Protein 2ZDI (pdb70)

Foldseek 3Di:
DLVVVLVVLVVQLVVLVVVLVVLVVVQVVLVVVLVVLVPDDFQDWAWDDDPPDTHTDTSVVSNVVSVVCNVVSVVVNVVSVVVNVVSVVVNVVSCCVVVVD/DVVLVVLVVVLVVLVVQLVVLVVVLVVLVVVLVVLVVVLVVLVPDDQPDWDWDADPPDIDTDTSVVSNVVSVVSNVVSVVVNVVSVVVNVVSVVVNVVSVVVSVVD/DVVLVVVLVVLVVVLCVLVVVLVVLVVVLVVLVVVLVVLVVVLVVLVVLVVPPDQWAWDWDDDDDPDTDTDTHHCSQWDWAAPDDPDTDIDGSVVRSVVSVVVSVVSVVVSVVSVVSSVVSVVSNVVSCVVSVVSVVVVVVVVDDDDD

Organism: Pyrococcus horikoshii (strain ATCC 700860 / DSM 12428 / JCM 9974 / NBRC 100139 / OT-3) (NCBI:txid70601)

Structure (mmCIF, N/CA/C/O backbone):
data_2ZDI
#
_entry.id   2ZDI
#
_cell.length_a   65.173
_cell.length_b   98.750
_cell.length_c   78.615
_cell.angle_alpha   90.00
_cell.angle_beta   90.00
_cell.angle_gamma   90.00
#
_symmetry.space_group_name_H-M   'P 21 21 2'
#
loop_
_entity.id
_entity.type
_entity.pdbx_description
1 polymer 'Prefoldin subunit beta'
2 polymer 'Prefoldin subunit alpha'
3 non-polymer 'SULFATE ION'
#
loop_
_atom_site.group_PDB
_atom_site.id
_atom_site.type_symbol
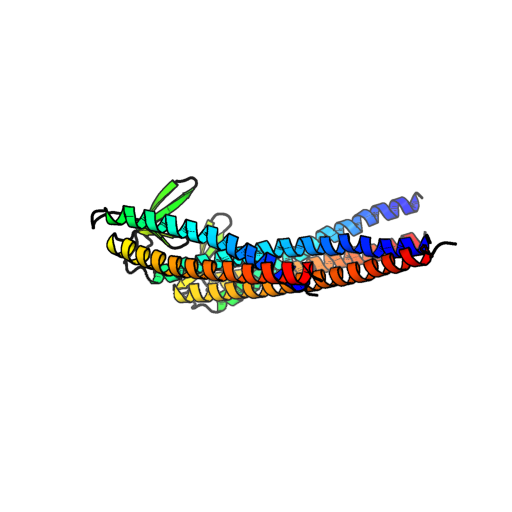_atom_site.label_atom_id
_atom_site.label_alt_id
_atom_site.label_comp_id
_atom_site.label_asym_id
_atom_site.label_entity_id
_atom_site.label_seq_id
_atom_site.pdbx_PDB_ins_code
_atom_site.Cartn_x
_atom_site.Cartn_y
_atom_site.Cartn_z
_atom_site.occupancy
_atom_site.B_iso_or_equiv
_atom_site.auth_seq_id
_atom_site.auth_comp_id
_atom_site.auth_asym_id
_atom_site.auth_atom_id
_atom_site.pdbx_PDB_model_num
ATOM 1 N N . ALA A 1 10 ? -20.962 -32.204 -5.205 1.00 86.50 10 ALA A N 1
ATOM 2 C CA . ALA A 1 10 ? -21.737 -31.173 -5.875 1.00 81.10 10 ALA A CA 1
ATOM 3 C C . ALA A 1 10 ? -22.707 -31.808 -6.881 1.00 91.91 10 ALA A C 1
ATOM 4 O O . ALA A 1 10 ? -22.522 -31.699 -8.087 1.00 87.70 10 ALA A O 1
ATOM 6 N N . MET A 1 11 ? -23.720 -32.474 -6.369 1.00 94.68 11 MET A N 1
ATOM 7 C CA . MET A 1 11 ? -24.790 -32.995 -7.213 1.00 97.52 11 MET A CA 1
ATOM 8 C C . MET A 1 11 ? -25.820 -31.903 -7.480 1.00 107.39 11 MET A C 1
ATOM 9 O O . MET A 1 11 ? -26.728 -32.085 -8.275 1.00 103.76 11 MET A O 1
ATOM 14 N N . LEU A 1 12 ? -25.670 -30.747 -6.830 1.00 96.36 12 LEU A N 1
ATOM 15 C CA . LEU A 1 12 ? -26.531 -29.599 -7.074 1.00 98.25 12 LEU A CA 1
ATOM 16 C C . LEU A 1 12 ? -25.889 -28.654 -8.082 1.00 104.05 12 LEU A C 1
ATOM 17 O O . LEU A 1 12 ? -26.562 -27.819 -8.687 1.00 111.64 12 LEU A O 1
ATOM 19 N N . GLY A 1 13 ? -24.581 -28.796 -8.262 1.00 102.03 13 GLY A N 1
ATOM 20 C CA . GLY A 1 13 ? -23.867 -28.071 -9.290 1.00 109.97 13 GLY A CA 1
ATOM 21 C C . GLY A 1 13 ? -24.121 -28.717 -10.638 1.00 106.34 13 GLY A C 1
ATOM 22 O O . GLY A 1 13 ? -23.681 -28.219 -11.664 1.00 93.73 13 GLY A O 1
ATOM 23 N N . GLN A 1 14 ? -24.834 -29.842 -10.606 1.00 100.54 14 GLN A N 1
ATOM 24 C CA . GLN A 1 14 ? -25.223 -30.543 -11.819 1.00 95.53 14 GLN A CA 1
ATOM 25 C C . GLN A 1 14 ? -26.710 -30.355 -12.089 1.00 106.46 14 GLN A C 1
ATOM 26 O O . GLN A 1 14 ? -27.155 -30.491 -13.226 1.00 112.12 14 GLN A O 1
ATOM 28 N N . LEU A 1 15 ? -27.477 -30.034 -11.049 1.00 110.45 15 LEU A N 1
ATOM 29 C CA . LEU A 1 15 ? -28.907 -29.783 -11.198 1.00 102.37 15 LEU A CA 1
ATOM 30 C C . LEU A 1 15 ? -29.177 -28.336 -11.599 1.00 94.60 15 LEU A C 1
ATOM 31 O O . LEU A 1 15 ? -30.108 -28.060 -12.351 1.00 93.72 15 LEU A O 1
ATOM 36 N N . ASP A 1 16 ? -28.366 -27.415 -11.086 1.00 96.25 16 ASP A N 1
ATOM 37 C CA . ASP A 1 16 ? -28.424 -26.025 -11.522 1.00 102.75 16 ASP A CA 1
ATOM 38 C C . ASP A 1 16 ? -28.028 -25.959 -12.991 1.00 110.12 16 ASP A C 1
ATOM 39 O O . ASP A 1 16 ? -28.565 -25.159 -13.758 1.00 109.05 16 ASP A O 1
ATOM 44 N N . THR A 1 17 ? -27.086 -26.816 -13.373 1.00 108.77 17 THR A N 1
ATOM 45 C CA . THR A 1 17 ? -26.641 -26.907 -14.757 1.00 97.73 17 THR A CA 1
ATOM 46 C C . THR A 1 17 ? -27.758 -27.436 -15.652 1.00 103.37 17 THR A C 1
ATOM 47 O O . THR A 1 17 ? -28.178 -26.761 -16.591 1.00 109.80 17 THR A O 1
ATOM 49 N N . TYR A 1 18 ? -28.243 -28.639 -15.348 1.00 100.52 18 TYR A N 1
ATOM 50 C CA . TYR A 1 18 ? -29.303 -29.269 -16.136 1.00 98.39 18 TYR A CA 1
ATOM 51 C C . TYR A 1 18 ? -30.598 -28.462 -16.147 1.00 99.21 18 TYR A C 1
ATOM 52 O O . TYR A 1 18 ? -31.509 -28.759 -16.919 1.00 103.35 18 TYR A O 1
ATOM 61 N N . GLN A 1 19 ? -30.687 -27.451 -15.291 1.00 99.24 19 GLN A N 1
ATOM 62 C CA . GLN A 1 19 ? -31.890 -26.632 -15.239 1.00 92.54 19 GLN A CA 1
ATOM 63 C C . GLN A 1 19 ? -31.806 -25.466 -16.220 1.00 88.25 19 GLN A C 1
ATOM 64 O O . GLN A 1 19 ? -32.806 -25.085 -16.828 1.00 88.84 19 GLN A O 1
ATOM 70 N N . GLN A 1 20 ? -30.610 -24.908 -16.376 1.00 87.92 20 GLN A N 1
ATOM 71 C CA . GLN A 1 20 ? -30.391 -23.864 -17.368 1.00 90.37 20 GLN A CA 1
ATOM 72 C C . GLN A 1 20 ? -30.430 -24.458 -18.771 1.00 92.28 20 GLN A C 1
ATOM 73 O O . GLN A 1 20 ? -30.872 -23.808 -19.718 1.00 96.95 20 GLN A O 1
ATOM 79 N N . GLN A 1 21 ? -29.962 -25.697 -18.896 1.00 95.68 21 GLN A N 1
ATOM 80 C CA . GLN A 1 21 ? -30.029 -26.422 -20.159 1.00 95.20 21 GLN A CA 1
ATOM 81 C C . GLN A 1 21 ? -31.481 -26.548 -20.591 1.00 87.16 21 GLN A C 1
ATOM 82 O O . GLN A 1 21 ? -31.855 -26.130 -21.686 1.00 86.83 21 GLN A O 1
ATOM 88 N N . LEU A 1 22 ? -32.292 -27.130 -19.712 1.00 85.80 22 LEU A N 1
ATOM 89 C CA . LEU A 1 22 ? -33.712 -27.341 -19.967 1.00 83.10 22 LEU A CA 1
ATOM 90 C C . LEU A 1 22 ? -34.407 -26.042 -20.363 1.00 85.31 22 LEU A C 1
ATOM 91 O O . LEU A 1 22 ? -35.435 -26.059 -21.038 1.00 74.76 22 LEU A O 1
ATOM 96 N N . GLN A 1 23 ? -33.831 -24.917 -19.952 1.00 90.93 23 GLN A N 1
ATOM 97 C CA . GLN A 1 23 ? -34.440 -23.617 -20.200 1.00 90.80 23 GLN A CA 1
ATOM 98 C C . GLN A 1 23 ? -34.218 -23.121 -21.627 1.00 83.06 23 GLN A C 1
ATOM 99 O O . GLN A 1 23 ? -35.174 -22.786 -22.325 1.00 87.35 23 GLN A O 1
ATOM 105 N N . LEU A 1 24 ? -32.961 -23.076 -22.059 1.00 80.24 24 LEU A N 1
ATOM 106 C CA . LEU A 1 24 ? -32.633 -22.579 -23.393 1.00 77.97 24 LEU A CA 1
ATOM 107 C C . LEU A 1 24 ? -33.209 -23.476 -24.484 1.00 74.02 24 LEU A C 1
ATOM 108 O O . LEU A 1 24 ? -33.392 -23.047 -25.624 1.00 73.38 24 LEU A O 1
ATOM 113 N N . VAL A 1 25 ? -33.488 -24.725 -24.126 1.00 76.22 25 VAL A N 1
ATOM 114 C CA . VAL A 1 25 ? -34.128 -25.658 -25.042 1.00 73.94 25 VAL A CA 1
ATOM 115 C C . VAL A 1 25 ? -35.603 -25.311 -25.181 1.00 69.69 25 VAL A C 1
ATOM 116 O O . VAL A 1 25 ? -36.137 -25.279 -26.288 1.00 73.61 25 VAL A O 1
ATOM 120 N N . ILE A 1 26 ? -36.256 -25.052 -24.052 1.00 75.20 26 ILE A N 1
ATOM 121 C CA . ILE A 1 26 ? -37.643 -24.599 -24.056 1.00 74.89 26 ILE A CA 1
ATOM 122 C C . ILE A 1 26 ? -37.755 -23.299 -24.842 1.00 71.32 26 ILE A C 1
ATOM 123 O O . ILE A 1 26 ? -38.714 -23.088 -25.586 1.00 60.49 26 ILE A O 1
ATOM 128 N N . GLN A 1 27 ? -36.755 -22.438 -24.674 1.00 79.11 27 GLN A N 1
ATOM 129 C CA . GLN A 1 27 ? -36.700 -21.152 -25.359 1.00 75.83 27 GLN A CA 1
ATOM 130 C C . GLN A 1 27 ? -36.570 -21.327 -26.870 1.00 76.95 27 GLN A C 1
ATOM 131 O O . GLN A 1 27 ? -37.265 -20.665 -27.643 1.00 78.53 27 GLN A O 1
ATOM 137 N N . GLN A 1 28 ? -35.679 -22.221 -27.286 1.00 73.07 28 GLN A N 1
ATOM 138 C CA . GLN A 1 28 ? -35.468 -22.470 -28.707 1.00 69.78 28 GLN A CA 1
ATOM 139 C C . GLN A 1 28 ? -36.629 -23.257 -29.319 1.00 67.11 28 GLN A C 1
ATOM 140 O O . GLN A 1 28 ? -36.964 -23.069 -30.487 1.00 66.74 28 GLN A O 1
ATOM 146 N N . LYS A 1 29 ? -37.245 -24.127 -28.524 1.00 62.53 29 LYS A N 1
ATOM 147 C CA . LYS A 1 29 ? -38.383 -24.918 -28.985 1.00 51.55 29 LYS A CA 1
ATOM 148 C C . LYS A 1 29 ? -39.571 -24.026 -29.327 1.00 56.24 29 LYS A C 1
ATOM 149 O O . LYS A 1 29 ? -40.343 -24.323 -30.238 1.00 48.58 29 LYS A O 1
ATOM 155 N N . GLN A 1 30 ? -39.713 -22.932 -28.585 1.00 65.55 30 GLN A N 1
ATOM 156 C CA . GLN A 1 30 ? -40.771 -21.964 -28.839 1.00 52.26 30 GLN A CA 1
ATOM 157 C C . GLN A 1 30 ? -40.504 -21.206 -30.135 1.00 50.19 30 GLN A C 1
ATOM 158 O O . GLN A 1 30 ? -41.373 -21.124 -31.001 1.00 49.88 30 GLN A O 1
ATOM 160 N N . LYS A 1 31 ? -39.298 -20.659 -30.264 1.00 55.83 31 LYS A N 1
ATOM 161 C CA . LYS A 1 31 ? -38.910 -19.923 -31.467 1.00 60.71 31 LYS A CA 1
ATOM 162 C C . LYS A 1 31 ? -38.931 -20.824 -32.695 1.00 54.14 31 LYS A C 1
ATOM 163 O O . LYS A 1 31 ? -39.123 -20.356 -33.817 1.00 46.13 31 LYS A O 1
ATOM 169 N N . VAL A 1 32 ? -38.730 -22.118 -32.468 1.00 59.13 32 VAL A N 1
ATOM 170 C CA . VAL A 1 32 ? -38.715 -23.102 -33.544 1.00 62.04 32 VAL A CA 1
ATOM 171 C C . VAL A 1 32 ? -40.123 -23.542 -33.926 1.00 53.23 32 VAL A C 1
ATOM 172 O O . VAL A 1 32 ? -40.473 -23.558 -35.105 1.00 48.55 32 VAL A O 1
ATOM 176 N N . GLN A 1 33 ? -40.929 -23.890 -32.929 1.00 50.08 33 GLN A N 1
ATOM 177 C CA . GLN A 1 33 ? -42.280 -24.372 -33.186 1.00 49.13 33 GLN A CA 1
ATOM 178 C C . GLN A 1 33 ? -43.154 -23.267 -33.772 1.00 54.82 33 GLN A C 1
ATOM 179 O O . GLN A 1 33 ? -44.162 -23.538 -34.425 1.00 57.46 33 GLN A O 1
ATOM 185 N N . ALA A 1 34 ? -42.749 -22.023 -33.538 1.00 60.37 34 ALA A N 1
ATOM 186 C CA . ALA A 1 34 ? -43.448 -20.866 -34.083 1.00 53.70 34 ALA A CA 1
ATOM 187 C C . ALA A 1 34 ? -42.907 -20.510 -35.462 1.00 45.69 34 ALA A C 1
ATOM 188 O O . ALA A 1 34 ? -43.671 -20.240 -36.385 1.00 54.54 34 ALA A O 1
ATOM 190 N N . ASP A 1 35 ? -41.585 -20.509 -35.593 1.00 45.75 35 ASP A N 1
ATOM 191 C CA . ASP A 1 35 ? -40.943 -20.226 -36.869 1.00 47.10 35 ASP A CA 1
ATOM 192 C C . ASP A 1 35 ? -41.333 -21.299 -37.881 1.00 45.91 35 ASP A C 1
ATOM 193 O O . ASP A 1 35 ? -41.340 -21.058 -39.089 1.00 42.89 35 ASP A O 1
ATOM 198 N N . LEU A 1 36 ? -41.668 -22.484 -37.378 1.00 47.63 36 LEU A N 1
ATOM 199 C CA . LEU A 1 36 ? -42.074 -23.599 -38.229 1.00 54.71 36 LEU A CA 1
ATOM 200 C C . LEU A 1 36 ? -43.543 -23.499 -38.609 1.00 49.52 36 LEU A C 1
ATOM 201 O O . LEU A 1 36 ? -43.891 -23.561 -39.788 1.00 51.19 36 LEU A O 1
ATOM 206 N N . ASN A 1 37 ? -44.405 -23.354 -37.609 1.00 42.99 37 ASN A N 1
ATOM 207 C CA . ASN A 1 37 ? -45.831 -23.219 -37.862 1.00 48.55 37 ASN A CA 1
ATOM 208 C C . ASN A 1 37 ? -46.108 -22.044 -38.799 1.00 47.83 37 ASN A C 1
ATOM 209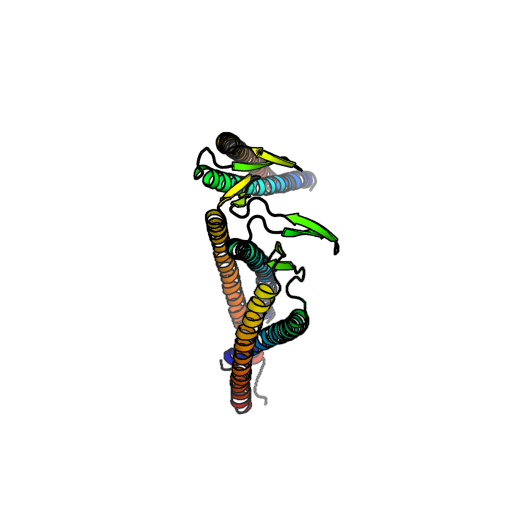 O O . ASN A 1 37 ? -47.060 -22.066 -39.581 1.00 42.78 37 ASN A O 1
ATOM 214 N N . GLU A 1 38 ? -45.257 -21.028 -38.715 1.00 48.76 38 GLU A N 1
ATOM 215 C CA . GLU A 1 38 ? -45.339 -19.862 -39.586 1.00 50.24 38 GLU A CA 1
ATOM 216 C C . GLU A 1 38 ? -44.956 -20.217 -41.019 1.00 47.27 38 GLU A C 1
ATOM 217 O O . GLU A 1 38 ? -45.635 -19.832 -41.971 1.00 43.89 38 GLU A O 1
ATOM 223 N N . ALA A 1 39 ? -43.854 -20.944 -41.165 1.00 56.66 39 ALA A N 1
ATOM 224 C CA . ALA A 1 39 ? -43.392 -21.371 -42.479 1.00 50.80 39 ALA A CA 1
ATOM 225 C C . ALA A 1 39 ? -44.425 -22.288 -43.120 1.00 43.85 39 ALA A C 1
ATOM 226 O O . ALA A 1 39 ? -44.667 -22.221 -44.326 1.00 34.58 39 ALA A O 1
ATOM 228 N N . LYS A 1 40 ? -45.034 -23.140 -42.300 1.00 44.79 40 LYS A N 1
ATOM 229 C CA . LYS A 1 40 ? -46.063 -24.056 -42.772 1.00 48.71 40 LYS A CA 1
ATOM 230 C C . LYS A 1 40 ? -47.224 -23.284 -43.391 1.00 53.00 40 LYS A C 1
ATOM 231 O O . LYS A 1 40 ? -47.657 -23.583 -44.505 1.00 52.73 40 LYS A O 1
ATOM 237 N N . LYS A 1 41 ? -47.716 -22.284 -42.668 1.00 50.47 41 LYS A N 1
ATOM 238 C CA . LYS A 1 41 ? -48.793 -21.444 -43.173 1.00 43.85 41 LYS A CA 1
ATOM 239 C C . LYS A 1 41 ? -48.374 -20.737 -44.458 1.00 34.80 41 LYS A C 1
ATOM 240 O O . LYS A 1 41 ? -49.146 -20.660 -45.412 1.00 43.01 41 LYS A O 1
ATOM 246 N N . ALA A 1 42 ? -47.144 -20.231 -44.479 1.00 35.12 42 ALA A N 1
ATOM 247 C CA . ALA A 1 42 ? -46.631 -19.498 -45.631 1.00 27.13 42 ALA A CA 1
ATOM 248 C C . ALA A 1 42 ? -46.623 -20.353 -46.891 1.00 28.19 42 ALA A C 1
ATOM 249 O O . ALA A 1 42 ? -47.065 -19.911 -47.948 1.00 25.03 42 ALA A O 1
ATOM 251 N N . LEU A 1 43 ? -46.115 -21.576 -46.774 1.00 32.11 43 LEU A N 1
ATOM 252 C CA . LEU A 1 43 ? -46.067 -22.494 -47.905 1.00 29.70 43 LEU A CA 1
ATOM 253 C C . LEU A 1 43 ? -47.481 -22.866 -48.320 1.00 33.28 43 LEU A C 1
ATOM 254 O O . LEU A 1 43 ? -47.796 -22.960 -49.508 1.00 31.45 43 LEU A O 1
ATOM 259 N N . GLU A 1 44 ? -48.327 -23.070 -47.317 1.00 37.10 44 GLU A N 1
ATOM 260 C CA . GLU A 1 44 ? -49.720 -23.432 -47.525 1.00 44.80 44 GLU A CA 1
ATOM 261 C C . GLU A 1 44 ? -50.378 -22.404 -48.439 1.00 38.80 44 GLU A C 1
ATOM 262 O O . GLU A 1 44 ? -51.033 -22.751 -49.425 1.00 30.71 44 GLU A O 1
ATOM 268 N N . GLU A 1 45 ? -50.167 -21.133 -48.112 1.00 35.83 45 GLU A N 1
ATOM 269 C CA . GLU A 1 45 ? -50.760 -20.026 -48.849 1.00 29.21 45 GLU A CA 1
ATOM 270 C C . GLU A 1 45 ? -50.126 -19.793 -50.219 1.00 31.76 45 GLU A C 1
ATOM 271 O O . GLU A 1 45 ? -50.823 -19.530 -51.196 1.00 29.61 45 GLU A O 1
ATOM 277 N N . ILE A 1 46 ? -48.804 -19.878 -50.289 1.00 40.89 46 ILE A N 1
ATOM 278 C CA . ILE A 1 46 ? -48.100 -19.574 -51.530 1.00 40.78 46 ILE A CA 1
ATOM 279 C C . ILE A 1 46 ? -48.345 -20.629 -52.609 1.00 37.54 46 ILE A C 1
ATOM 280 O O . ILE A 1 46 ? -48.328 -20.325 -53.802 1.00 33.14 46 ILE A O 1
ATOM 285 N N . GLU A 1 47 ? -48.580 -21.866 -52.190 1.00 36.91 47 GLU A N 1
ATOM 286 C CA . GLU A 1 47 ? -48.831 -22.936 -53.143 1.00 38.29 47 GLU A CA 1
ATOM 287 C C . GLU A 1 47 ? -50.115 -22.681 -53.929 1.00 39.76 47 GLU A C 1
ATOM 288 O O . GLU A 1 47 ? -50.255 -23.124 -55.067 1.00 40.74 47 GLU A O 1
ATOM 294 N N . THR A 1 48 ? -51.037 -21.942 -53.322 1.00 41.23 48 THR A N 1
ATOM 295 C CA . THR A 1 48 ? -52.323 -21.637 -53.942 1.00 35.23 48 THR A CA 1
ATOM 296 C C . THR A 1 48 ? -52.229 -20.497 -54.957 1.00 35.45 48 THR A C 1
ATOM 297 O O . THR A 1 48 ? -53.247 -19.972 -55.411 1.00 35.98 48 THR A O 1
ATOM 301 N N . LEU A 1 49 ? -51.006 -20.125 -55.315 1.00 37.47 49 LEU A N 1
ATOM 302 C CA . LEU A 1 49 ? -50.776 -18.974 -56.185 1.00 37.86 49 LEU A CA 1
ATOM 303 C C . LEU A 1 49 ? -50.547 -19.361 -57.644 1.00 39.91 49 LEU A C 1
ATOM 304 O O . LEU A 1 49 ? -50.144 -20.480 -57.945 1.00 38.88 49 LEU A O 1
ATOM 309 N N . PRO A 1 50 ? -50.821 -18.407 -58.563 1.00 42.85 50 PRO A N 1
ATOM 310 C CA . PRO A 1 50 ? -50.445 -18.613 -59.970 1.00 41.42 50 PRO A CA 1
ATOM 311 C C . PRO A 1 50 ? -48.935 -18.658 -60.061 1.00 38.56 50 PRO A C 1
ATOM 312 O O . PRO A 1 50 ? -48.258 -18.215 -59.137 1.00 43.40 50 PRO A O 1
ATOM 316 N N . ASP A 1 51 ? -48.404 -19.183 -61.156 1.00 47.14 51 ASP A N 1
ATOM 317 C CA . ASP A 1 51 ? -46.959 -19.308 -61.284 1.00 55.12 51 ASP A CA 1
ATOM 318 C C . ASP A 1 51 ? -46.294 -17.962 -61.561 1.00 54.16 51 ASP A C 1
ATOM 319 O O . ASP A 1 51 ? -45.128 -17.758 -61.223 1.00 69.91 51 ASP A O 1
ATOM 324 N N . ASP A 1 52 ? -47.047 -17.044 -62.159 1.00 48.18 52 ASP A N 1
ATOM 325 C CA . ASP A 1 52 ? -46.529 -15.719 -62.489 1.00 47.67 52 ASP A CA 1
ATOM 326 C C . ASP A 1 52 ? -46.743 -14.705 -61.360 1.00 50.90 52 ASP A C 1
ATOM 327 O O . ASP A 1 52 ? -46.732 -13.495 -61.595 1.00 44.96 52 ASP A O 1
ATOM 332 N N . ALA A 1 53 ? -46.934 -15.204 -60.141 1.00 48.46 53 ALA A N 1
ATOM 333 C CA . ALA A 1 53 ? -47.177 -14.347 -58.983 1.00 38.99 53 ALA A CA 1
ATOM 334 C C . ALA A 1 53 ? -45.956 -13.499 -58.637 1.00 45.30 53 ALA A C 1
ATOM 335 O O . ALA A 1 53 ? -44.828 -13.998 -58.612 1.00 59.01 53 ALA A O 1
ATOM 337 N N . GLN A 1 54 ? -46.181 -12.215 -58.378 1.00 36.37 54 GLN A N 1
ATOM 338 C CA . GLN A 1 54 ? -45.098 -11.329 -57.968 1.00 38.26 54 GLN A CA 1
ATOM 339 C C . GLN A 1 54 ? -44.836 -11.467 -56.470 1.00 35.36 54 GLN A C 1
ATOM 340 O O . GLN A 1 54 ? -45.620 -11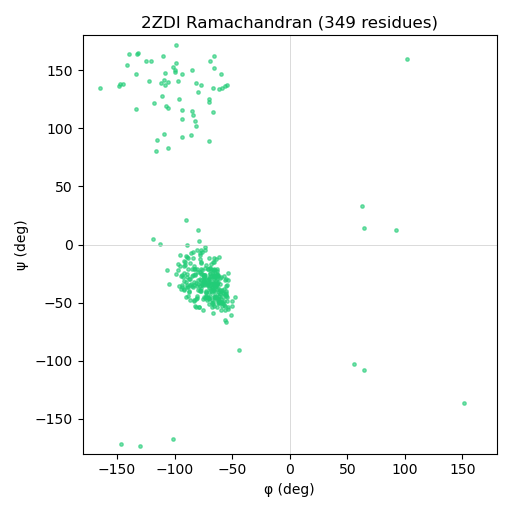.003 -55.642 1.00 29.62 54 GLN A O 1
ATOM 346 N N . ILE A 1 55 ? -43.727 -12.117 -56.129 1.00 34.13 55 ILE A N 1
ATOM 347 C CA . ILE A 1 55 ? -43.374 -12.348 -54.735 1.00 25.89 55 ILE A CA 1
ATOM 348 C C . ILE A 1 55 ? -42.010 -11.755 -54.420 1.00 22.53 55 ILE A C 1
ATOM 349 O O . ILE A 1 55 ? -41.092 -11.833 -55.232 1.00 22.49 55 ILE A O 1
ATOM 354 N N . TYR A 1 56 ? -41.880 -11.159 -53.240 1.00 23.53 56 TYR A N 1
ATOM 355 C CA . TYR A 1 56 ? -40.579 -10.713 -52.759 1.00 18.80 56 TYR A CA 1
ATOM 356 C C . TYR A 1 56 ? -40.145 -11.563 -51.577 1.00 18.40 56 TYR A C 1
ATOM 357 O O . TYR A 1 56 ? -40.889 -11.745 -50.616 1.00 15.73 56 TYR A O 1
ATOM 366 N N . LYS A 1 57 ? -38.933 -12.092 -51.678 1.00 30.40 57 LYS A N 1
ATOM 367 C CA . LYS A 1 57 ? -38.322 -12.906 -50.638 1.00 31.19 57 LYS A CA 1
ATOM 368 C C . LYS A 1 57 ? -37.408 -12.035 -49.783 1.00 27.90 57 LYS A C 1
ATOM 369 O O . LYS A 1 57 ? -36.726 -11.149 -50.299 1.00 21.15 57 LYS A O 1
ATOM 375 N N . THR A 1 58 ? -37.407 -12.271 -48.474 1.00 31.03 58 THR A N 1
ATOM 376 C CA . THR A 1 58 ? -36.546 -11.497 -47.583 1.00 41.40 58 THR A CA 1
ATOM 377 C C . THR A 1 58 ? -35.200 -12.176 -47.330 1.00 41.90 58 THR A C 1
ATOM 378 O O . THR A 1 58 ? -35.053 -13.004 -46.427 1.00 32.05 58 THR A O 1
ATOM 382 N N . VAL A 1 59 ? -34.220 -11.816 -48.150 1.00 42.12 59 VAL A N 1
ATOM 383 C CA . VAL A 1 59 ? -32.857 -12.292 -47.984 1.00 43.03 59 VAL A CA 1
ATOM 384 C C . VAL A 1 59 ? -32.101 -11.405 -47.001 1.00 36.92 59 VAL A C 1
ATOM 385 O O . VAL A 1 59 ? -31.546 -10.374 -47.381 1.00 30.80 59 VAL A O 1
ATOM 389 N N . GLY A 1 60 ? -32.090 -11.812 -45.737 1.00 30.77 60 GLY A N 1
ATOM 390 C CA . GLY A 1 60 ? -31.411 -11.063 -44.698 1.00 30.42 60 GLY A CA 1
ATOM 391 C C . GLY A 1 60 ? -31.884 -9.628 -44.599 1.00 35.90 60 GLY A C 1
ATOM 392 O O . GLY A 1 60 ? -32.957 -9.350 -44.058 1.00 43.67 60 GLY A O 1
ATOM 393 N N . THR A 1 61 ? -31.079 -8.715 -45.131 1.00 33.85 61 THR A N 1
ATOM 394 C CA . THR A 1 61 ? -31.377 -7.290 -45.068 1.00 31.75 61 THR A CA 1
ATOM 395 C C . THR A 1 61 ? -32.041 -6.819 -46.355 1.00 29.18 61 THR A C 1
ATOM 396 O O . THR A 1 61 ? -32.648 -5.748 -46.401 1.00 36.83 61 THR A O 1
ATOM 400 N N . LEU A 1 62 ? -31.924 -7.628 -47.401 1.00 28.52 62 LEU A N 1
ATOM 401 C CA . LEU A 1 62 ? -32.526 -7.303 -48.685 1.00 28.08 62 LEU A CA 1
ATOM 402 C C . LEU A 1 62 ? -33.907 -7.914 -48.833 1.00 21.99 62 LEU A C 1
ATOM 403 O O . LEU A 1 62 ? -34.177 -8.991 -48.307 1.00 18.13 62 LEU A O 1
ATOM 408 N N . ILE A 1 63 ? -34.780 -7.204 -49.541 1.00 26.28 63 ILE A N 1
ATOM 409 C CA . ILE A 1 63 ? -36.082 -7.733 -49.926 1.00 23.88 63 ILE A CA 1
ATOM 410 C C . ILE A 1 63 ? -36.108 -7.839 -51.441 1.00 20.75 63 ILE A C 1
ATOM 411 O O . ILE A 1 63 ? -36.481 -6.895 -52.136 1.00 15.51 63 ILE A O 1
ATOM 416 N N . VAL A 1 64 ? -35.690 -8.993 -51.944 1.00 24.57 64 VAL A N 1
ATOM 417 C CA . VAL A 1 64 ? -35.530 -9.193 -53.377 1.00 30.91 64 VAL A CA 1
ATOM 418 C C . VAL A 1 64 ? -36.724 -9.933 -53.963 1.00 24.06 64 VAL A C 1
ATOM 419 O O . VAL A 1 64 ? -37.360 -10.732 -53.281 1.00 22.96 64 VAL A O 1
ATOM 423 N N . LYS A 1 65 ? -37.033 -9.666 -55.226 1.00 17.97 65 LYS A N 1
ATOM 424 C CA . LYS A 1 65 ? -38.118 -10.382 -55.877 1.00 23.17 65 LYS A CA 1
ATOM 425 C C . LYS A 1 65 ? -37.677 -11.784 -56.282 1.00 26.44 65 LYS A C 1
ATOM 426 O O . LYS A 1 65 ? -36.567 -11.986 -56.777 1.00 31.01 65 LYS A O 1
ATOM 432 N N . THR A 1 66 ? -38.557 -12.751 -56.049 1.00 27.03 66 THR A N 1
ATOM 433 C CA . THR A 1 66 ? -38.288 -14.144 -56.372 1.00 32.35 66 THR A CA 1
ATOM 434 C C . THR A 1 66 ? -39.468 -14.718 -57.158 1.00 28.68 66 THR A C 1
ATOM 435 O O . THR A 1 66 ? -40.388 -13.986 -57.528 1.00 29.18 66 THR A O 1
ATOM 439 N N . THR A 1 67 ? -39.439 -16.022 -57.417 1.00 29.67 67 THR A N 1
ATOM 440 C CA . THR A 1 67 ? -40.489 -16.669 -58.201 1.00 35.09 67 THR A CA 1
ATOM 441 C C . THR A 1 67 ? -41.351 -17.592 -57.345 1.00 34.79 67 THR A C 1
ATOM 442 O O . THR A 1 67 ? -40.954 -17.984 -56.250 1.00 29.58 67 THR A O 1
ATOM 446 N N . LYS A 1 68 ? -42.531 -17.932 -57.855 1.00 37.99 68 LYS A N 1
ATOM 447 C CA . LYS A 1 68 ? -43.424 -18.869 -57.183 1.00 34.06 68 LYS A CA 1
ATOM 448 C C . LYS A 1 68 ? -42.691 -20.184 -56.942 1.00 35.29 68 LYS A C 1
ATOM 449 O O . LYS A 1 68 ? -42.788 -20.774 -55.867 1.00 26.61 68 LYS A O 1
ATOM 455 N N . GLU A 1 69 ? -41.948 -20.626 -57.953 1.00 42.90 69 GLU A N 1
ATOM 456 C CA . GLU A 1 69 ? -41.230 -21.897 -57.899 1.00 41.09 69 GLU A CA 1
ATOM 457 C C . GLU A 1 69 ? -40.083 -21.898 -56.896 1.00 36.79 69 GLU A C 1
ATOM 458 O O . GLU A 1 69 ? -39.965 -22.814 -56.083 1.00 34.49 69 GLU A O 1
ATOM 464 N N . LYS A 1 70 ? -39.227 -20.883 -56.965 1.00 38.01 70 LYS A N 1
ATOM 465 C CA . LYS A 1 70 ? -38.089 -20.812 -56.057 1.00 34.48 70 LYS A CA 1
ATOM 466 C C . LYS A 1 70 ? -38.570 -20.545 -54.637 1.00 34.07 70 LYS A C 1
ATOM 467 O O . LYS A 1 70 ? -37.985 -21.036 -53.673 1.00 35.21 70 LYS A O 1
ATOM 473 N N . ALA A 1 71 ? -39.651 -19.783 -54.517 1.00 34.73 71 ALA A N 1
ATOM 474 C CA . ALA A 1 71 ? -40.206 -19.444 -53.213 1.00 31.00 71 ALA A CA 1
ATOM 475 C C . ALA A 1 71 ? -40.786 -20.668 -52.512 1.00 31.41 71 ALA A C 1
ATOM 476 O O . ALA A 1 71 ? -40.679 -20.800 -51.293 1.00 30.45 71 ALA A O 1
ATOM 478 N N . VAL A 1 72 ? -41.401 -21.561 -53.280 1.00 32.07 72 VAL A N 1
ATOM 479 C CA . VAL A 1 72 ? -41.944 -22.787 -52.705 1.00 41.03 72 VAL A CA 1
ATOM 480 C C . VAL A 1 72 ? -40.838 -23.817 -52.485 1.00 35.25 72 VAL A C 1
ATOM 481 O O . VAL A 1 72 ? -40.878 -24.591 -51.527 1.00 30.76 72 VAL A O 1
ATOM 485 N N . GLN A 1 73 ? -39.849 -23.812 -53.374 1.00 29.82 73 GLN A N 1
ATOM 486 C CA . GLN A 1 73 ? -38.680 -24.666 -53.225 1.00 34.39 73 GLN A CA 1
ATOM 487 C C . GLN A 1 73 ? -38.016 -24.396 -51.878 1.00 38.10 73 GLN A C 1
ATOM 488 O O . GLN A 1 73 ? -38.000 -25.261 -51.000 1.00 34.39 73 GLN A O 1
ATOM 494 N N . GLU A 1 74 ? -37.491 -23.183 -51.719 1.00 36.16 74 GLU A N 1
ATOM 495 C CA . GLU A 1 74 ? -36.809 -22.771 -50.493 1.00 38.74 74 GLU A CA 1
ATOM 496 C C . GLU A 1 74 ? -37.684 -22.949 -49.253 1.00 31.44 74 GLU A C 1
ATOM 497 O O . GLU A 1 74 ? -37.188 -23.167 -48.145 1.00 21.70 74 GLU A O 1
ATOM 503 N N . LEU A 1 75 ? -38.991 -22.839 -49.447 1.00 33.40 75 LEU A N 1
ATOM 504 C CA . LEU A 1 75 ? -39.925 -22.857 -48.334 1.00 32.16 75 LEU A CA 1
ATOM 505 C C . LEU A 1 75 ? -40.081 -24.271 -47.792 1.00 26.23 75 LEU A C 1
ATOM 506 O O . LEU A 1 75 ? -40.317 -24.466 -46.600 1.00 17.21 75 LEU A O 1
ATOM 511 N N . LYS A 1 76 ? -39.944 -25.256 -48.675 1.00 28.74 76 LYS A N 1
ATOM 512 C CA . LYS A 1 76 ? -40.023 -26.656 -48.273 1.00 29.84 76 LYS A CA 1
ATOM 513 C C . LYS A 1 76 ? -38.781 -27.075 -47.494 1.00 29.19 76 LYS A C 1
ATOM 514 O O . LYS A 1 76 ? -38.877 -27.793 -46.498 1.00 22.80 76 LYS A O 1
ATOM 520 N N . GLU A 1 77 ? -37.620 -26.610 -47.947 1.00 31.02 77 GLU A N 1
ATOM 521 C CA . GLU A 1 77 ? -36.358 -26.888 -47.270 1.00 29.71 77 GLU A CA 1
ATOM 522 C C . GLU A 1 77 ? -36.392 -26.312 -45.864 1.00 23.51 77 GLU A C 1
ATOM 523 O O . GLU A 1 77 ? -36.030 -26.981 -44.897 1.00 25.82 77 GLU A O 1
ATOM 529 N N . LYS A 1 78 ? -36.835 -25.064 -45.762 1.00 25.39 78 LYS A N 1
ATOM 530 C CA . LYS A 1 78 ? -36.973 -24.403 -44.475 1.00 23.51 78 LYS A CA 1
ATOM 531 C C . LYS A 1 78 ? -37.853 -25.241 -43.560 1.00 23.44 78 LYS A C 1
ATOM 532 O O . LYS A 1 78 ? -37.530 -25.440 -42.395 1.00 21.67 78 LYS A O 1
ATOM 538 N N . ILE A 1 79 ? -38.958 -25.746 -44.099 1.00 25.87 79 ILE A N 1
ATOM 539 C CA . ILE A 1 79 ? -39.866 -26.593 -43.332 1.00 28.67 79 ILE A CA 1
ATOM 540 C C . ILE A 1 79 ? -39.177 -27.870 -42.874 1.00 29.88 79 ILE A C 1
ATOM 541 O O . ILE A 1 79 ? -39.236 -28.229 -41.696 1.00 23.63 79 ILE A O 1
ATOM 546 N N . GLU A 1 80 ? -38.532 -28.548 -43.821 1.00 30.47 80 GLU A N 1
ATOM 547 C CA . GLU A 1 80 ? -37.850 -29.814 -43.567 1.00 22.82 80 GLU A CA 1
ATOM 548 C C . GLU A 1 80 ? -36.839 -29.694 -42.442 1.00 23.80 80 GLU A C 1
ATOM 549 O O . GLU A 1 80 ? -36.994 -30.291 -41.375 1.00 25.59 80 GLU A O 1
ATOM 555 N N . THR A 1 81 ? -35.796 -28.918 -42.700 1.00 19.22 81 THR A N 1
ATOM 556 C CA . THR A 1 81 ? -34.720 -28.720 -41.743 1.00 28.90 81 THR A CA 1
ATOM 557 C C . THR A 1 81 ? -35.229 -28.211 -40.395 1.00 32.14 81 THR A C 1
ATOM 558 O O . THR A 1 81 ? -34.704 -28.577 -39.340 1.00 29.30 81 THR A O 1
ATOM 562 N N . LEU A 1 82 ? -36.255 -27.370 -40.436 1.00 33.60 82 LEU A N 1
ATOM 563 C CA . LEU A 1 82 ? -36.797 -26.760 -39.229 1.00 37.57 82 LEU A CA 1
ATOM 564 C C . LEU A 1 82 ? -37.489 -27.814 -38.380 1.00 31.18 82 LEU A C 1
ATOM 565 O O . LEU A 1 82 ? -37.417 -27.791 -37.149 1.00 24.75 82 LEU A O 1
ATOM 570 N N . GLU A 1 83 ? -38.162 -28.739 -39.054 1.00 37.05 83 GLU A N 1
ATOM 571 C CA . GLU A 1 83 ? -38.890 -29.797 -38.378 1.00 36.99 83 GLU A CA 1
ATOM 572 C C . GLU A 1 83 ? -37.896 -30.773 -37.771 1.00 34.32 83 GLU A C 1
ATOM 573 O O . GLU A 1 83 ? -38.122 -31.325 -36.694 1.00 30.42 83 GLU A O 1
ATOM 579 N N . VAL A 1 84 ? -36.783 -30.963 -38.471 1.00 30.12 84 VAL A N 1
ATOM 580 C CA . VAL A 1 84 ? -35.706 -31.815 -37.994 1.00 29.05 84 VAL A CA 1
ATOM 581 C C . VAL A 1 84 ? -35.205 -31.356 -36.633 1.00 27.63 84 VAL A C 1
ATOM 582 O O . VAL A 1 84 ? -35.060 -32.161 -35.712 1.00 29.69 84 VAL A O 1
ATOM 586 N N . ARG A 1 85 ? -34.941 -30.058 -36.515 1.00 31.09 85 ARG A N 1
ATOM 587 C CA . ARG A 1 85 ? -34.434 -29.493 -35.273 1.00 32.38 85 ARG A CA 1
ATOM 588 C C . ARG A 1 85 ? -35.500 -29.541 -34.190 1.00 27.11 85 ARG A C 1
ATOM 589 O O . ARG A 1 85 ? -35.189 -29.592 -33.003 1.00 24.81 85 ARG A O 1
ATOM 597 N N . LEU A 1 86 ? -36.761 -29.525 -34.602 1.00 29.91 86 LEU A N 1
ATOM 598 C CA . LEU A 1 86 ? -37.853 -29.595 -33.644 1.00 37.57 86 LEU A CA 1
ATOM 599 C C . LEU A 1 86 ? -37.791 -30.902 -32.866 1.00 36.90 86 LEU A C 1
ATOM 600 O O . LEU A 1 86 ? -37.865 -30.906 -31.638 1.00 41.10 86 LEU A O 1
ATOM 605 N N . ASN A 1 87 ? -37.650 -32.010 -33.588 1.00 38.11 87 ASN A N 1
ATOM 606 C CA . ASN A 1 87 ? -37.512 -33.318 -32.959 1.00 35.60 87 ASN A CA 1
ATOM 607 C C . ASN A 1 87 ? -36.254 -33.368 -32.107 1.00 37.97 87 ASN A C 1
ATOM 608 O O . ASN A 1 87 ? -36.239 -33.969 -31.032 1.00 40.03 87 ASN A O 1
ATOM 613 N N . ALA A 1 88 ? -35.200 -32.728 -32.602 1.00 32.37 88 ALA A N 1
ATOM 614 C CA . ALA A 1 88 ? -33.945 -32.620 -31.874 1.00 36.52 88 ALA A CA 1
ATOM 615 C C . ALA A 1 88 ? -34.167 -32.041 -30.479 1.00 51.10 88 ALA A C 1
ATOM 616 O O . ALA A 1 88 ? -33.777 -32.649 -29.482 1.00 55.79 88 ALA A O 1
ATOM 618 N N . LEU A 1 89 ? -34.793 -30.869 -30.413 1.00 54.52 89 LEU A N 1
ATOM 619 C CA . LEU A 1 89 ? -35.070 -30.222 -29.133 1.00 51.78 89 LEU A CA 1
ATOM 620 C C . LEU A 1 89 ? -36.057 -31.032 -28.296 1.00 48.50 89 LEU A C 1
ATOM 621 O O . LEU A 1 89 ? -36.019 -30.989 -27.069 1.00 57.93 89 LEU A O 1
ATOM 626 N N . ASN A 1 90 ? -36.938 -31.769 -28.966 1.00 41.98 90 ASN A N 1
ATOM 627 C CA . ASN A 1 90 ? -37.921 -32.602 -28.278 1.00 49.51 90 ASN A CA 1
ATOM 628 C C . ASN A 1 90 ? -37.285 -33.754 -27.505 1.00 56.40 90 ASN A C 1
ATOM 629 O O . ASN A 1 90 ? -37.652 -34.022 -26.359 1.00 59.83 90 ASN A O 1
ATOM 634 N N . ARG A 1 91 ? -36.336 -34.433 -28.139 1.00 51.31 91 ARG A N 1
ATOM 635 C CA . ARG A 1 91 ? -35.604 -35.506 -27.484 1.00 42.50 91 ARG A CA 1
ATOM 636 C C . ARG A 1 91 ? -34.738 -34.928 -26.382 1.00 51.92 91 ARG A C 1
ATOM 637 O O . ARG A 1 91 ? -34.719 -35.433 -25.261 1.00 62.96 91 ARG A O 1
ATOM 645 N N . GLN A 1 92 ? -34.019 -33.863 -26.720 1.00 60.49 92 GLN A N 1
ATOM 646 C CA . GLN A 1 92 ? -33.134 -33.183 -25.783 1.00 65.14 92 GLN A CA 1
ATOM 647 C C . GLN A 1 92 ? -33.894 -32.711 -24.548 1.00 69.94 92 GLN A C 1
ATOM 648 O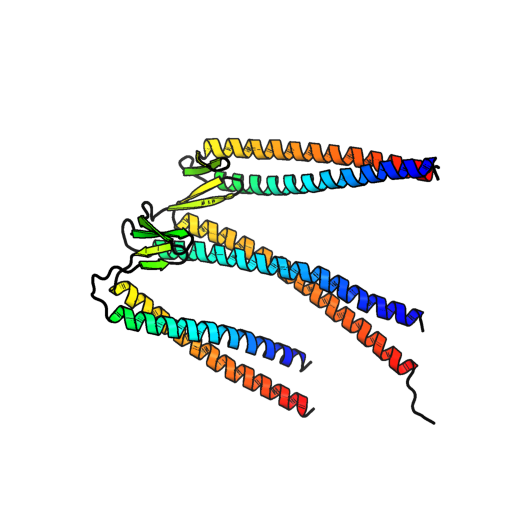 O . GLN A 1 92 ? -33.320 -32.578 -23.467 1.00 63.93 92 GLN A O 1
ATOM 654 N N . GLU A 1 93 ? -35.190 -32.467 -24.712 1.00 73.28 93 GLU A N 1
ATOM 655 C CA . GLU A 1 93 ? -36.022 -31.999 -23.611 1.00 77.18 93 GLU A CA 1
ATOM 656 C C . GLU A 1 93 ? -36.339 -33.124 -22.632 1.00 79.48 93 GLU A C 1
ATOM 657 O O . GLU A 1 93 ? -36.063 -33.008 -21.439 1.00 87.22 93 GLU A O 1
ATOM 663 N N . GLN A 1 94 ? -36.921 -34.208 -23.138 1.00 62.50 94 GLN A N 1
ATOM 664 C CA . GLN A 1 94 ? -37.282 -35.336 -22.288 1.00 71.08 94 GLN A CA 1
ATOM 665 C C . GLN A 1 94 ? -36.047 -36.032 -21.722 1.00 79.25 94 GLN A C 1
ATOM 666 O O . GLN A 1 94 ? -36.142 -36.816 -20.777 1.00 76.58 94 GLN A O 1
ATOM 672 N N . LYS A 1 95 ? -34.889 -35.735 -22.304 1.00 86.96 95 LYS A N 1
ATOM 673 C CA . LYS A 1 95 ? -33.622 -36.281 -21.830 1.00 77.61 95 LYS A CA 1
ATOM 674 C C . LYS A 1 95 ? -33.078 -35.457 -20.668 1.00 82.11 95 LYS A C 1
ATOM 675 O O . LYS A 1 95 ? -32.673 -36.009 -19.646 1.00 89.74 95 LYS A O 1
ATOM 677 N N . ILE A 1 96 ? -33.067 -34.136 -20.832 1.00 82.39 96 ILE A N 1
ATOM 678 C CA . ILE A 1 96 ? -32.641 -33.240 -19.761 1.00 84.04 96 ILE A CA 1
ATOM 679 C C . ILE A 1 96 ? -33.633 -33.307 -18.605 1.00 82.50 96 ILE A C 1
ATOM 680 O O . ILE A 1 96 ? -33.281 -33.049 -17.455 1.00 84.60 96 ILE A O 1
ATOM 685 N N . ASN A 1 97 ? -34.874 -33.667 -18.920 1.00 86.03 97 ASN A N 1
ATOM 686 C CA . ASN A 1 97 ? -35.904 -33.849 -17.903 1.00 93.97 97 ASN A CA 1
ATOM 687 C C . ASN A 1 97 ? -35.741 -35.161 -17.144 1.00 86.31 97 ASN A C 1
ATOM 688 O O . ASN A 1 97 ? -36.036 -35.236 -15.953 1.00 93.16 97 ASN A O 1
ATOM 693 N N . GLU A 1 98 ? -35.276 -36.193 -17.840 1.00 80.46 98 GLU A N 1
ATOM 694 C CA . GLU A 1 98 ? -34.971 -37.462 -17.195 1.00 82.22 98 GLU A CA 1
ATOM 695 C C . GLU A 1 98 ? -33.786 -37.280 -16.252 1.00 92.38 98 GLU A C 1
ATOM 696 O O . GLU A 1 98 ? -33.715 -37.919 -15.203 1.00 94.48 98 GLU A O 1
ATOM 698 N N . LYS A 1 99 ? -32.863 -36.399 -16.634 1.00 101.32 99 LYS A N 1
ATOM 699 C CA . LYS A 1 99 ? -31.697 -36.077 -15.812 1.00 92.00 99 LYS A CA 1
ATOM 700 C C . LYS A 1 99 ? -32.079 -35.195 -14.626 1.00 95.09 99 LYS A C 1
ATOM 701 O O . LYS A 1 99 ? -31.505 -35.313 -13.544 1.00 94.36 99 LYS A O 1
ATOM 707 N N . VAL A 1 100 ? -33.048 -34.309 -14.839 1.00 105.10 100 VAL A N 1
ATOM 708 C CA . VAL A 1 100 ? -33.552 -33.451 -13.773 1.00 99.68 100 VAL A CA 1
ATOM 709 C C . VAL A 1 100 ? -34.339 -34.270 -12.757 1.00 104.62 100 VAL A C 1
ATOM 710 O O . VAL A 1 100 ? -34.145 -34.125 -11.552 1.00 111.64 100 VAL A O 1
ATOM 714 N N . LYS A 1 101 ? -35.216 -35.138 -13.253 1.00 106.59 101 LYS A N 1
ATOM 715 C CA . LYS A 1 101 ? -36.015 -36.007 -12.395 1.00 104.05 101 LYS A CA 1
ATOM 716 C C . LYS A 1 101 ? -35.149 -37.057 -11.697 1.00 109.71 101 LYS A C 1
ATOM 717 O O . LYS A 1 101 ? -35.577 -37.677 -10.724 1.00 115.39 101 LYS A O 1
ATOM 719 N N . GLU A 1 102 ? -33.935 -37.252 -12.204 1.00 105.52 102 GLU A N 1
ATOM 720 C CA . GLU A 1 102 ? -33.001 -38.207 -11.613 1.00 105.41 102 GLU A CA 1
ATOM 721 C C . GLU A 1 102 ? -32.303 -37.598 -10.401 1.00 105.91 102 GLU A C 1
ATOM 722 O O . GLU A 1 102 ? -32.197 -38.230 -9.351 1.00 106.39 102 GLU A O 1
ATOM 728 N N . LEU A 1 103 ? -31.828 -36.367 -10.553 1.00 111.84 103 LEU A N 1
ATOM 729 C CA . LEU A 1 103 ? -31.123 -35.675 -9.478 1.00 112.87 103 LEU A CA 1
ATOM 730 C C . LEU A 1 103 ? -32.086 -35.205 -8.391 1.00 120.34 103 LEU A C 1
ATOM 731 O O . LEU A 1 103 ? -31.712 -35.119 -7.219 1.00 121.45 103 LEU A O 1
ATOM 736 N N . THR A 1 104 ? -33.316 -34.890 -8.774 1.00 119.80 104 THR A N 1
ATOM 737 C CA . THR A 1 104 ? -34.333 -34.476 -7.817 1.00 116.49 104 THR A CA 1
ATOM 738 C C . THR A 1 104 ? -34.766 -35.667 -6.969 1.00 121.83 104 THR A C 1
ATOM 739 O O . THR A 1 104 ? -35.262 -35.496 -5.864 1.00 133.62 104 THR A O 1
ATOM 743 N N . GLN A 1 105 ? -34.535 -36.867 -7.483 1.00 118.80 105 GLN A N 1
ATOM 744 C CA . GLN A 1 105 ? -34.879 -38.076 -6.740 1.00 119.56 105 GLN A CA 1
ATOM 745 C C . GLN A 1 105 ? -33.680 -38.589 -5.942 1.00 122.59 105 GLN A C 1
ATOM 746 O O . GLN A 1 105 ? -33.841 -39.079 -4.819 1.00 117.43 105 GLN A O 1
ATOM 748 N N . LYS A 1 106 ? -32.486 -38.460 -6.507 1.00 127.06 106 LYS A N 1
ATOM 749 C CA . LYS A 1 106 ? -31.253 -38.886 -5.843 1.00 116.76 106 LYS A CA 1
ATOM 750 C C . LYS A 1 106 ? -30.816 -37.885 -4.773 1.00 104.33 106 LYS A C 1
ATOM 751 O O . LYS A 1 106 ? -30.111 -38.238 -3.827 1.00 100.92 106 LYS A O 1
ATOM 753 N N . ILE A 1 107 ? -31.236 -36.640 -4.942 1.00 113.61 107 ILE A N 1
ATOM 754 C CA . ILE A 1 107 ? -30.957 -35.596 -3.959 1.00 110.10 107 ILE A CA 1
ATOM 755 C C . ILE A 1 107 ? -32.033 -35.578 -2.868 1.00 124.70 107 ILE A C 1
ATOM 756 O O . ILE A 1 107 ? -31.736 -35.342 -1.689 1.00 100.41 107 ILE A O 1
ATOM 761 N N . GLN A 1 108 ? -33.267 -35.873 -3.260 1.00 121.06 108 GLN A N 1
ATOM 762 C CA . GLN A 1 108 ? -34.398 -35.899 -2.331 1.00 119.09 108 GLN A CA 1
ATOM 763 C C . GLN A 1 108 ? -34.415 -37.154 -1.467 1.00 123.42 108 GLN A C 1
ATOM 764 O O . GLN A 1 108 ? -35.044 -37.175 -0.406 1.00 138.96 108 GLN A O 1
ATOM 766 N N . ALA A 1 109 ? -33.736 -38.197 -1.923 1.00 121.77 109 ALA A N 1
ATOM 767 C CA . ALA A 1 109 ? -33.629 -39.427 -1.150 1.00 117.51 109 ALA A CA 1
ATOM 768 C C . ALA A 1 109 ? -32.462 -39.334 -0.182 1.00 119.06 109 ALA A C 1
ATOM 769 O O . ALA A 1 109 ? -32.477 -39.927 0.905 1.00 131.10 109 ALA A O 1
ATOM 771 N N . ALA A 1 110 ? -31.459 -38.564 -0.589 1.00 125.71 110 ALA A N 1
ATOM 772 C CA . ALA A 1 110 ? -30.278 -38.388 0.238 1.00 94.50 110 ALA A CA 1
ATOM 773 C C . ALA A 1 110 ? -30.427 -37.188 1.151 1.00 89.44 110 ALA A C 1
ATOM 774 O O . ALA A 1 110 ? -29.893 -36.126 0.860 1.00 73.35 110 ALA A O 1
ATOM 776 N N . PRO B 1 5 ? -8.865 27.304 7.153 1.00 105.96 5 PRO B N 1
ATOM 777 C CA . PRO B 1 5 ? -7.557 27.927 6.917 1.00 108.45 5 PRO B CA 1
ATOM 778 C C . PRO B 1 5 ? -7.559 28.707 5.610 1.00 117.29 5 PRO B C 1
ATOM 779 O O . PRO B 1 5 ? -7.566 28.096 4.549 1.00 116.11 5 PRO B O 1
ATOM 783 N N . PRO B 1 6 ? -7.549 30.052 5.700 1.00 127.01 6 PRO B N 1
ATOM 784 C CA . PRO B 1 6 ? -7.631 30.937 4.525 1.00 129.08 6 PRO B CA 1
ATOM 785 C C . PRO B 1 6 ? -6.531 30.691 3.496 1.00 126.21 6 PRO B C 1
ATOM 786 O O . PRO B 1 6 ? -6.833 30.509 2.315 1.00 115.63 6 PRO B O 1
ATOM 790 N N . GLN B 1 7 ? -5.276 30.687 3.939 1.00 134.64 7 GLN B N 1
ATOM 791 C CA . GLN B 1 7 ? -4.134 30.542 3.037 1.00 126.28 7 GLN B CA 1
ATOM 792 C C . GLN B 1 7 ? -4.128 29.209 2.292 1.00 118.27 7 GLN B C 1
ATOM 793 O O . GLN B 1 7 ? -3.670 29.133 1.154 1.00 120.41 7 GLN B O 1
ATOM 795 N N . VAL B 1 8 ? -4.640 28.163 2.934 1.00 110.97 8 VAL B N 1
ATOM 796 C CA . VAL B 1 8 ? -4.634 26.830 2.341 1.00 103.98 8 VAL B CA 1
ATOM 797 C C . VAL B 1 8 ? -5.973 26.471 1.691 1.00 109.66 8 VAL B C 1
ATOM 798 O O . VAL B 1 8 ? -6.023 25.649 0.776 1.00 108.16 8 VAL B O 1
ATOM 802 N N . GLN B 1 9 ? -7.053 27.090 2.160 1.00 109.06 9 GLN B N 1
ATOM 803 C CA . GLN B 1 9 ? -8.371 26.880 1.566 1.00 98.99 9 GLN B CA 1
ATOM 804 C C . GLN B 1 9 ? -8.393 27.422 0.142 1.00 109.93 9 GLN B C 1
ATOM 805 O O . GLN B 1 9 ? -9.167 26.964 -0.699 1.00 112.99 9 GLN B O 1
ATOM 807 N N . ALA B 1 10 ? -7.536 28.404 -0.118 1.00 108.65 10 ALA B N 1
ATOM 808 C CA . ALA B 1 10 ? -7.367 28.941 -1.460 1.00 99.01 10 ALA B CA 1
ATOM 809 C C . ALA B 1 10 ? -6.439 28.039 -2.265 1.00 105.92 10 ALA B C 1
ATOM 810 O O . ALA B 1 10 ? -6.591 27.901 -3.478 1.00 113.09 10 ALA B O 1
ATOM 812 N N . MET B 1 11 ? -5.477 27.427 -1.579 1.00 110.75 11 MET B N 1
ATOM 813 C CA . MET B 1 11 ? -4.541 26.498 -2.206 1.00 109.23 11 MET B CA 1
ATOM 814 C C . MET B 1 11 ? -5.266 25.271 -2.753 1.00 108.33 11 MET B C 1
ATOM 815 O O . MET B 1 11 ? -4.876 24.711 -3.779 1.00 104.26 11 MET B O 1
ATOM 820 N N . LEU B 1 12 ? -6.319 24.855 -2.055 1.00 110.41 12 LEU B N 1
ATOM 821 C CA . LEU B 1 12 ? -7.090 23.680 -2.445 1.00 99.27 12 LEU B CA 1
ATOM 822 C C . LEU B 1 12 ? -8.105 24.011 -3.533 1.00 105.21 12 LEU B C 1
ATOM 823 O O . LEU B 1 12 ? -8.495 23.143 -4.313 1.00 100.55 12 LEU B O 1
ATOM 825 N N . GLY B 1 13 ? -8.535 25.269 -3.577 1.00 109.45 13 GLY B N 1
ATOM 826 C CA . GLY B 1 13 ? -9.474 25.722 -4.587 1.00 106.49 13 GLY B CA 1
ATOM 827 C C . GLY B 1 13 ? -8.847 25.753 -5.967 1.00 95.38 13 GLY B C 1
ATOM 828 O O . GLY B 1 13 ? -9.529 25.570 -6.977 1.00 84.21 13 GLY B O 1
ATOM 829 N N . GLN B 1 14 ? -7.539 25.989 -6.005 1.00 97.80 14 GLN B N 1
ATOM 830 C CA . GLN B 1 14 ? -6.793 26.001 -7.255 1.00 81.90 14 GLN B CA 1
ATOM 831 C C . GLN B 1 14 ? -6.512 24.580 -7.722 1.00 85.99 14 GLN B C 1
ATOM 832 O O . GLN B 1 14 ? -6.579 24.288 -8.913 1.00 94.66 14 GLN B O 1
ATOM 834 N N . LEU B 1 15 ? -6.201 23.699 -6.776 1.00 83.04 15 LEU B N 1
ATOM 835 C CA . LEU B 1 15 ? -5.908 22.308 -7.098 1.00 77.52 15 LEU B CA 1
ATOM 836 C C . LEU B 1 15 ? -7.190 21.562 -7.466 1.00 79.42 15 LEU B C 1
ATOM 837 O O . LEU B 1 15 ? -7.154 20.577 -8.204 1.00 78.43 15 LEU B O 1
ATOM 842 N N . ASP B 1 16 ? -8.321 22.038 -6.951 1.00 85.15 16 ASP B N 1
ATOM 843 C CA . ASP B 1 16 ? -9.621 21.499 -7.336 1.00 83.27 16 ASP B CA 1
ATOM 844 C C . ASP B 1 16 ? -9.832 21.766 -8.818 1.00 86.82 16 ASP B C 1
ATOM 845 O O . ASP B 1 16 ? -10.575 21.055 -9.495 1.00 90.35 16 ASP B O 1
ATOM 847 N N . THR B 1 17 ? -9.161 22.804 -9.306 1.00 88.08 17 THR B N 1
ATOM 848 C CA . THR B 1 17 ? -9.181 23.162 -10.717 1.00 83.69 17 THR B CA 1
ATOM 849 C C . THR B 1 17 ? -8.192 22.302 -11.502 1.00 77.45 17 THR B C 1
ATOM 850 O O . THR B 1 17 ? -8.562 21.666 -12.486 1.00 79.51 17 THR B O 1
ATOM 854 N N . TYR B 1 18 ? -6.937 22.288 -11.058 1.00 80.80 18 TYR B N 1
ATOM 855 C CA . TYR B 1 18 ? -5.884 21.507 -11.709 1.00 71.81 18 TYR B CA 1
ATOM 856 C C . TYR B 1 18 ? -6.298 20.058 -11.948 1.00 72.90 18 TYR B C 1
ATOM 857 O O . TYR B 1 18 ? -6.209 19.557 -13.068 1.00 73.92 18 TYR B O 1
ATOM 866 N N . GLN B 1 19 ? -6.742 19.391 -10.886 1.00 83.88 19 GLN B N 1
ATOM 867 C CA . GLN B 1 19 ? -7.114 17.980 -10.954 1.00 80.91 19 GLN B CA 1
ATOM 868 C C . GLN B 1 19 ? -8.322 17.753 -11.861 1.00 79.39 19 GLN B C 1
ATOM 869 O O . GLN B 1 19 ? -8.508 16.665 -12.406 1.00 73.49 19 GLN B O 1
ATOM 871 N N . GLN B 1 20 ? -9.136 18.791 -12.019 1.00 75.84 20 GLN B N 1
ATOM 872 C CA . GLN B 1 20 ? -10.322 18.725 -12.863 1.00 74.56 20 GLN B CA 1
ATOM 873 C C . GLN B 1 20 ? -9.991 18.981 -14.336 1.00 80.35 20 GLN B C 1
ATOM 874 O O . GLN B 1 20 ? -10.584 18.372 -15.227 1.00 72.75 20 GLN B O 1
ATOM 880 N N . GLN B 1 21 ? -9.048 19.888 -14.581 1.00 82.10 21 GLN B N 1
ATOM 881 C CA . GLN B 1 21 ? -8.560 20.160 -15.931 1.00 60.95 21 GLN B CA 1
ATOM 882 C C . GLN B 1 21 ? -7.821 18.946 -16.473 1.00 54.64 21 GLN B C 1
ATOM 883 O O . GLN B 1 21 ? -7.824 18.688 -17.675 1.00 52.04 21 GLN B O 1
ATOM 889 N N . LEU B 1 22 ? -7.181 18.212 -15.568 1.00 61.73 22 LEU B N 1
ATOM 890 C CA . LEU B 1 22 ? -6.428 17.012 -15.912 1.00 62.56 22 LEU B CA 1
ATOM 891 C C . LEU B 1 22 ? -7.382 15.946 -16.443 1.00 63.09 22 LEU B C 1
ATOM 892 O O . LEU B 1 22 ? -7.000 15.095 -17.245 1.00 57.42 22 LEU B O 1
ATOM 897 N N . GLN B 1 23 ? -8.632 16.008 -15.993 1.00 69.90 23 GLN B N 1
ATOM 898 C CA . GLN B 1 23 ? -9.650 15.053 -16.415 1.00 70.19 23 GLN B CA 1
ATOM 899 C C . GLN B 1 23 ? -10.103 15.301 -17.853 1.00 61.69 23 GLN B C 1
ATOM 900 O O . GLN B 1 23 ? -10.240 14.364 -18.638 1.00 63.96 23 GLN B O 1
ATOM 906 N N . LEU B 1 24 ? -10.329 16.567 -18.191 1.00 60.49 24 LEU B N 1
ATOM 907 C CA . LEU B 1 24 ? -10.749 16.945 -19.537 1.00 56.72 24 LEU B CA 1
ATOM 908 C C . LEU B 1 24 ? -9.713 16.540 -20.576 1.00 62.14 24 LEU B C 1
ATOM 909 O O . LEU B 1 24 ? -10.054 16.187 -21.705 1.00 64.03 24 LEU B O 1
ATOM 914 N N . VAL B 1 25 ? -8.445 16.604 -20.184 1.00 65.73 25 VAL B N 1
ATOM 915 C CA . VAL B 1 25 ? -7.344 16.318 -21.093 1.00 60.59 25 VAL B CA 1
ATOM 916 C C . VAL B 1 25 ? -7.204 14.826 -21.354 1.00 48.80 25 VAL B C 1
ATOM 917 O O . VAL B 1 25 ? -7.063 14.408 -22.498 1.00 54.35 25 VAL B O 1
ATOM 921 N N . ILE B 1 26 ? -7.244 14.024 -20.295 1.00 54.28 26 ILE B N 1
ATOM 922 C CA . ILE B 1 26 ? -7.129 12.577 -20.444 1.00 61.07 26 ILE B CA 1
ATOM 923 C C . ILE B 1 26 ? -8.329 12.000 -21.194 1.00 54.47 26 ILE B C 1
ATOM 924 O O . ILE B 1 26 ? -8.187 11.059 -21.973 1.00 48.94 26 ILE B O 1
ATOM 929 N N . GLN B 1 27 ? -9.506 12.572 -20.959 1.00 56.12 27 GLN B N 1
ATOM 930 C CA . GLN B 1 27 ? -10.708 12.163 -21.677 1.00 53.20 27 GLN B CA 1
ATOM 931 C C . GLN B 1 27 ? -10.557 12.443 -23.169 1.00 57.57 27 GLN B C 1
ATOM 932 O O . GLN B 1 27 ? -10.839 11.582 -24.004 1.00 60.49 27 GLN B O 1
ATOM 934 N N . GLN B 1 28 ? -10.106 13.651 -23.497 1.00 54.95 28 GLN B N 1
ATOM 935 C CA . GLN B 1 28 ? -9.859 14.031 -24.883 1.00 45.66 28 GLN B CA 1
ATOM 936 C C . GLN B 1 28 ? -8.709 13.212 -25.450 1.00 40.44 28 GLN B C 1
ATOM 937 O O . GLN B 1 28 ? -8.637 12.963 -26.651 1.00 41.15 28 GLN B O 1
ATOM 943 N N . LYS B 1 29 ? -7.820 12.789 -24.560 1.00 42.05 29 LYS B N 1
ATOM 944 C CA . LYS B 1 29 ? -6.615 12.055 -24.923 1.00 39.90 29 LYS B CA 1
ATOM 945 C C . LYS B 1 29 ? -6.948 10.615 -25.299 1.00 40.56 29 LYS B C 1
ATOM 946 O O . LYS B 1 29 ? -6.280 10.009 -26.138 1.00 32.92 29 LYS B O 1
ATOM 952 N N . GLN B 1 30 ? -7.986 10.075 -24.666 1.00 44.20 30 GLN B N 1
ATOM 953 C CA . GLN B 1 30 ? -8.479 8.745 -24.988 1.00 41.30 30 GLN B CA 1
ATOM 954 C C . GLN B 1 30 ? -9.193 8.780 -26.329 1.00 44.59 30 GLN B C 1
ATOM 955 O O . GLN B 1 30 ? -9.065 7.858 -27.133 1.00 43.43 30 GLN B O 1
ATOM 961 N N . LYS B 1 31 ? -9.958 9.846 -26.555 1.00 46.95 31 LYS B N 1
ATOM 962 C CA . LYS B 1 31 ? -10.668 10.028 -27.816 1.00 43.13 31 LYS B CA 1
ATOM 963 C C . LYS B 1 31 ? -9.679 9.988 -28.967 1.00 38.34 31 LYS B C 1
ATOM 964 O O . LYS B 1 31 ? -9.813 9.180 -29.884 1.00 35.86 31 LYS B O 1
ATOM 970 N N . VAL B 1 32 ? -8.681 10.863 -28.899 1.00 41.06 32 VAL B N 1
ATOM 971 C CA . VAL B 1 32 ? -7.637 10.941 -29.915 1.00 35.47 32 VAL B CA 1
ATOM 972 C C . VAL B 1 32 ? -6.947 9.594 -30.118 1.00 32.66 32 VAL B C 1
ATOM 973 O O . VAL B 1 32 ? -6.647 9.207 -31.248 1.00 31.27 32 VAL B O 1
ATOM 977 N N . GLN B 1 33 ? -6.705 8.879 -29.023 1.00 31.48 33 GLN B N 1
ATOM 978 C CA . GLN B 1 33 ? -6.069 7.569 -29.105 1.00 37.96 33 GLN B CA 1
ATOM 979 C C . GLN B 1 33 ? -6.879 6.602 -29.969 1.00 31.58 33 GLN B C 1
ATOM 980 O O . GLN B 1 33 ? -6.350 6.001 -30.905 1.00 27.63 33 GLN B O 1
ATOM 986 N N . ALA B 1 34 ? -8.165 6.464 -29.657 1.00 32.60 34 ALA B N 1
ATOM 987 C CA . ALA B 1 34 ? -9.045 5.561 -30.395 1.00 33.67 34 ALA B CA 1
ATOM 988 C C . ALA B 1 34 ? -9.255 6.020 -31.833 1.00 28.90 34 ALA B C 1
ATOM 989 O O . ALA B 1 34 ? -9.410 5.199 -32.737 1.00 25.60 34 ALA B O 1
ATOM 991 N N . ASP B 1 35 ? -9.271 7.336 -32.029 1.00 27.65 35 ASP B N 1
ATOM 992 C CA . ASP B 1 35 ? -9.364 7.923 -33.361 1.00 21.62 35 ASP B CA 1
ATOM 993 C C . ASP B 1 35 ? -8.166 7.504 -34.192 1.00 19.49 35 ASP B C 1
ATOM 994 O O . ASP B 1 35 ? -8.288 7.209 -35.381 1.00 20.03 35 ASP B O 1
ATOM 999 N N . LEU B 1 36 ? -7.004 7.491 -33.551 1.00 21.42 36 LEU B N 1
ATOM 1000 C CA . LEU B 1 36 ? -5.756 7.143 -34.210 1.00 21.71 36 LEU B CA 1
ATOM 1001 C C . LEU B 1 36 ? -5.767 5.674 -34.597 1.00 19.77 36 LEU B C 1
ATOM 1002 O O . LEU B 1 36 ? -5.324 5.300 -35.684 1.00 18.46 36 LEU B O 1
ATOM 1007 N N . ASN B 1 37 ? -6.279 4.847 -33.693 1.00 20.05 37 ASN B N 1
ATOM 1008 C CA . ASN B 1 37 ? -6.448 3.428 -33.960 1.00 23.34 37 ASN B CA 1
ATOM 1009 C C . ASN B 1 37 ? -7.300 3.217 -35.202 1.00 21.42 37 ASN B C 1
ATOM 1010 O O . ASN B 1 37 ? -6.906 2.508 -36.132 1.00 16.63 37 ASN B O 1
ATOM 1015 N N . GLU B 1 38 ? -8.469 3.851 -35.206 1.00 17.48 38 GLU B N 1
ATOM 1016 C CA . GLU B 1 38 ? -9.433 3.711 -36.287 1.00 17.26 38 GLU B CA 1
ATOM 1017 C C . GLU B 1 38 ? -8.863 4.180 -37.621 1.00 19.13 38 GLU B C 1
ATOM 1018 O O . GLU B 1 38 ? -9.109 3.561 -38.659 1.00 17.92 38 GLU B O 1
ATOM 1024 N N . ALA B 1 39 ? -8.103 5.273 -37.585 1.00 25.40 39 ALA B N 1
ATOM 1025 C CA . ALA B 1 39 ? -7.512 5.849 -38.790 1.00 20.80 39 ALA B CA 1
ATOM 1026 C C . ALA B 1 39 ? -6.425 4.944 -39.358 1.00 15.45 39 ALA B C 1
ATOM 1027 O O . ALA B 1 39 ? -6.362 4.710 -40.566 1.00 11.85 39 ALA B O 1
ATOM 1029 N N . LYS B 1 40 ? -5.574 4.433 -38.475 1.00 19.25 40 LYS B N 1
ATOM 1030 C CA . LYS B 1 40 ? -4.493 3.544 -38.881 1.00 21.84 40 LYS B CA 1
ATOM 1031 C C . LYS B 1 40 ? -5.010 2.261 -39.529 1.00 19.03 40 LYS B C 1
ATOM 1032 O O . LYS B 1 40 ? -4.538 1.872 -40.600 1.00 15.69 40 LYS B O 1
ATOM 1038 N N . LYS B 1 41 ? -5.978 1.612 -38.883 1.00 18.06 41 LYS B N 1
ATOM 1039 C CA . LYS B 1 41 ? -6.541 0.365 -39.406 1.00 24.05 41 LYS B CA 1
ATOM 1040 C C . LYS B 1 41 ? -7.230 0.576 -40.753 1.00 21.75 41 LYS B C 1
ATOM 1041 O O . LYS B 1 41 ? -7.218 -0.305 -41.619 1.00 13.39 41 LYS B O 1
ATOM 1047 N N . ALA B 1 42 ? -7.839 1.747 -40.916 1.00 32.96 42 ALA B N 1
ATOM 1048 C CA . ALA B 1 42 ? -8.476 2.112 -42.173 1.00 21.00 42 ALA B CA 1
ATOM 1049 C C . ALA B 1 42 ? -7.417 2.234 -43.259 1.00 18.48 42 ALA B C 1
ATOM 1050 O O . ALA B 1 42 ? -7.588 1.729 -44.368 1.00 11.85 42 ALA B O 1
ATOM 1052 N N . LEU B 1 43 ? -6.315 2.896 -42.926 1.00 17.12 43 LEU B N 1
ATOM 1053 C CA . LEU B 1 43 ? -5.252 3.125 -43.891 1.00 17.25 43 LEU B CA 1
ATOM 1054 C C . LEU B 1 43 ? -4.664 1.817 -44.398 1.00 15.24 43 LEU B C 1
ATOM 1055 O O . LEU B 1 43 ? -4.540 1.611 -45.606 1.00 16.21 43 LEU B O 1
ATOM 1060 N N . GLU B 1 44 ? -4.304 0.933 -43.475 1.00 14.46 44 GLU B N 1
ATOM 1061 C CA . GLU B 1 44 ? -3.684 -0.329 -43.861 1.00 21.61 44 GLU B CA 1
ATOM 1062 C C . GLU B 1 44 ? -4.631 -1.182 -44.701 1.00 17.89 44 GLU B C 1
ATOM 1063 O O . GLU B 1 44 ? -4.193 -2.055 -45.446 1.00 21.18 44 GLU B O 1
ATOM 1069 N N . GLU B 1 45 ? -5.926 -0.905 -44.589 1.00 19.70 45 GLU B N 1
ATOM 1070 C CA . GLU B 1 45 ? -6.941 -1.615 -45.356 1.00 16.54 45 GLU B CA 1
ATOM 1071 C C . GLU B 1 45 ? -7.010 -1.110 -46.796 1.00 15.90 45 GLU B C 1
ATOM 1072 O O . GLU B 1 45 ? -7.256 -1.879 -47.724 1.00 15.25 45 GLU B O 1
ATOM 1078 N N . ILE B 1 46 ? -6.793 0.189 -46.969 1.00 22.05 46 ILE B N 1
ATOM 1079 C CA . ILE B 1 46 ? -6.821 0.822 -48.285 1.00 23.67 46 ILE B CA 1
ATOM 1080 C C . ILE B 1 46 ? -5.558 0.516 -49.094 1.00 26.49 46 ILE B C 1
ATOM 1081 O O . ILE B 1 46 ? -5.604 0.420 -50.323 1.00 25.97 46 ILE B O 1
ATOM 1086 N N . GLU B 1 47 ? -4.436 0.363 -48.396 1.00 24.59 47 GLU B N 1
ATOM 1087 C CA . GLU B 1 47 ? -3.153 0.087 -49.037 1.00 26.61 47 GLU B CA 1
ATOM 1088 C C . GLU B 1 47 ? -3.170 -1.210 -4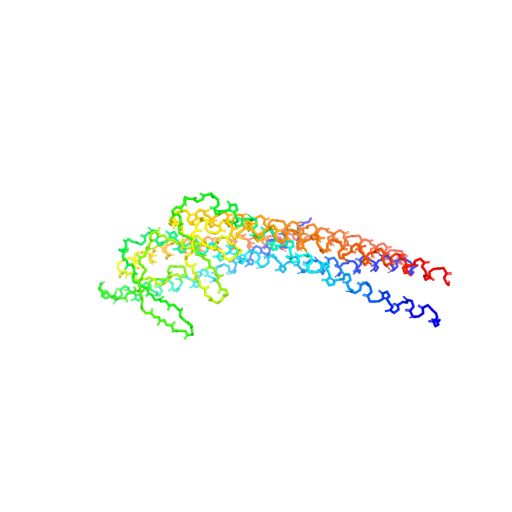9.847 1.00 28.74 47 GLU B C 1
ATOM 1089 O O . GLU B 1 47 ? -2.430 -1.351 -50.817 1.00 33.03 47 GLU B O 1
ATOM 1095 N N . THR B 1 48 ? -4.024 -2.146 -49.442 1.00 30.96 48 THR B N 1
ATOM 1096 C CA . THR B 1 48 ? -4.109 -3.462 -50.072 1.00 38.31 48 THR B CA 1
ATOM 1097 C C . THR B 1 48 ? -4.898 -3.430 -51.378 1.00 38.12 48 THR B C 1
ATOM 1098 O O . THR B 1 48 ? -5.111 -4.465 -52.014 1.00 41.77 48 THR B O 1
ATOM 1102 N N . LEU B 1 49 ? -5.334 -2.245 -51.779 1.00 29.43 49 LEU B N 1
ATOM 1103 C CA . LEU B 1 49 ? -6.220 -2.134 -52.926 1.00 34.95 49 LEU B CA 1
ATOM 1104 C C . LEU B 1 49 ? -5.478 -1.743 -54.191 1.00 38.97 49 LEU B C 1
ATOM 1105 O O . LEU B 1 49 ? -4.470 -1.033 -54.133 1.00 35.18 49 LEU B O 1
ATOM 1110 N N . PRO B 1 50 ? -5.969 -2.218 -55.343 1.00 34.46 50 PRO B N 1
ATOM 1111 C CA . PRO B 1 50 ? -5.496 -1.766 -56.650 1.00 38.36 50 PRO B CA 1
ATOM 1112 C C . PRO B 1 50 ? -5.740 -0.271 -56.767 1.00 46.22 50 PRO B C 1
ATOM 1113 O O . PRO B 1 50 ? -6.719 0.227 -56.217 1.00 44.35 50 PRO B O 1
ATOM 1117 N N . ASP B 1 51 ? -4.862 0.439 -57.462 1.00 53.85 51 ASP B N 1
ATOM 1118 C CA . ASP B 1 51 ? -5.013 1.879 -57.614 1.00 51.82 51 ASP B CA 1
ATOM 1119 C C . ASP B 1 51 ? -6.396 2.217 -58.166 1.00 42.35 51 ASP B C 1
ATOM 1120 O O . ASP B 1 51 ? -6.961 3.269 -57.861 1.00 41.86 51 ASP B O 1
ATOM 1125 N N . ASP B 1 52 ? -6.939 1.300 -58.962 1.00 39.26 52 ASP B N 1
ATOM 1126 C CA . ASP B 1 52 ? -8.232 1.491 -59.610 1.00 44.05 52 ASP B CA 1
ATOM 1127 C C . ASP B 1 52 ? -9.416 1.198 -58.689 1.00 41.59 52 ASP B C 1
ATOM 1128 O O . ASP B 1 52 ? -10.569 1.388 -59.076 1.00 35.60 52 ASP B O 1
ATOM 1133 N N . ALA B 1 53 ? -9.128 0.727 -57.479 1.00 41.80 53 ALA B N 1
ATOM 1134 C CA . ALA B 1 53 ? -10.175 0.421 -56.511 1.00 33.29 53 ALA B CA 1
ATOM 1135 C C . ALA B 1 53 ? -11.043 1.646 -56.274 1.00 32.58 53 ALA B C 1
ATOM 1136 O O . ALA B 1 53 ? -10.531 2.762 -56.141 1.00 27.47 53 ALA B O 1
ATOM 1138 N N . GLN B 1 54 ? -12.355 1.433 -56.230 1.00 30.00 54 GLN B N 1
ATOM 1139 C CA . GLN B 1 54 ? -13.302 2.526 -56.039 1.00 27.02 54 GLN B CA 1
ATOM 1140 C C . GLN B 1 54 ? -13.656 2.692 -54.572 1.00 21.52 54 GLN B C 1
ATOM 1141 O O . GLN B 1 54 ? -14.372 1.870 -54.000 1.00 22.48 54 GLN B O 1
ATOM 1147 N N . ILE B 1 55 ? -13.158 3.763 -53.964 1.00 21.26 55 ILE B N 1
ATOM 1148 C CA . ILE B 1 55 ? -13.405 3.993 -52.548 1.00 22.35 55 ILE B CA 1
ATOM 1149 C C . ILE B 1 55 ? -14.373 5.164 -52.337 1.00 19.33 55 ILE B C 1
ATOM 1150 O O . ILE B 1 55 ? -14.404 6.111 -53.123 1.00 15.32 55 ILE B O 1
ATOM 1155 N N . TYR B 1 56 ? -15.179 5.070 -51.280 1.00 24.36 56 TYR B N 1
ATOM 1156 C CA . TYR B 1 56 ? -16.197 6.072 -50.973 1.00 20.91 56 TYR B CA 1
ATOM 1157 C C . TYR B 1 56 ? -15.940 6.744 -49.626 1.00 13.95 56 TYR B C 1
ATOM 1158 O O . TYR B 1 56 ? -15.856 6.085 -48.592 1.00 12.31 56 TYR B O 1
ATOM 1167 N N . LYS B 1 57 ? -15.798 8.062 -49.653 1.00 18.09 57 LYS B N 1
ATOM 1168 C CA . LYS B 1 57 ? -15.560 8.826 -48.440 1.00 21.05 57 LYS B CA 1
ATOM 1169 C C . LYS B 1 57 ? -16.841 9.497 -47.966 1.00 16.96 57 LYS B C 1
ATOM 1170 O O . LYS B 1 57 ? -17.730 9.795 -48.761 1.00 11.85 57 LYS B O 1
ATOM 1176 N N . THR B 1 58 ? -16.928 9.726 -46.661 1.00 21.60 58 THR B N 1
ATOM 1177 C CA . THR B 1 58 ? -18.075 10.401 -46.074 1.00 21.79 58 THR B CA 1
ATOM 1178 C C . THR B 1 58 ? -17.703 11.825 -45.687 1.00 22.09 58 THR B C 1
ATOM 1179 O O . THR B 1 58 ? -16.833 12.044 -44.845 1.00 23.16 58 THR B O 1
ATOM 1183 N N . VAL B 1 59 ? -18.364 12.791 -46.312 1.00 23.39 59 VAL B N 1
ATOM 1184 C CA . VAL B 1 59 ? -18.126 14.196 -46.022 1.00 24.47 59 VAL B CA 1
ATOM 1185 C C . VAL B 1 59 ? -19.288 14.753 -45.203 1.00 27.93 59 VAL B C 1
ATOM 1186 O O . VAL B 1 59 ? -20.212 15.360 -45.744 1.00 29.43 59 VAL B O 1
ATOM 1190 N N . GLY B 1 60 ? -19.234 14.534 -43.892 1.00 31.10 60 GLY B N 1
ATOM 1191 C CA . GLY B 1 60 ? -20.313 14.926 -43.006 1.00 28.17 60 GLY B CA 1
ATOM 1192 C C . GLY B 1 60 ? -21.588 14.163 -43.307 1.00 30.00 60 GLY B C 1
ATOM 1193 O O . GLY B 1 60 ? -21.694 12.969 -43.030 1.00 31.52 60 GLY B O 1
ATOM 1194 N N . THR B 1 61 ? -22.559 14.861 -43.883 1.00 29.24 61 THR B N 1
ATOM 1195 C CA . THR B 1 61 ? -23.834 14.260 -44.248 1.00 26.36 61 THR B CA 1
ATOM 1196 C C . THR B 1 61 ? -23.754 13.527 -45.591 1.00 31.24 61 THR B C 1
ATOM 1197 O O . THR B 1 61 ? -24.559 12.643 -45.879 1.00 34.49 61 THR B O 1
ATOM 1201 N N . LEU B 1 62 ? -22.767 13.888 -46.404 1.00 31.62 62 LEU B N 1
ATOM 1202 C CA . LEU B 1 62 ? -22.669 13.368 -47.763 1.00 24.77 62 LEU B CA 1
ATOM 1203 C C . LEU B 1 62 ? -21.696 12.208 -47.905 1.00 18.01 62 LEU B C 1
ATOM 1204 O O . LEU B 1 62 ? -20.961 11.877 -46.977 1.00 19.47 62 LEU B O 1
ATOM 1209 N N . ILE B 1 63 ? -21.709 11.600 -49.086 1.00 13.26 63 ILE B N 1
ATOM 1210 C CA . ILE B 1 63 ? -20.774 10.540 -49.435 1.00 16.51 63 ILE B CA 1
ATOM 1211 C C . ILE B 1 63 ? -20.222 10.814 -50.825 1.00 19.96 63 ILE B C 1
ATOM 1212 O O . ILE B 1 63 ? -20.968 10.842 -51.805 1.00 15.97 63 ILE B O 1
ATOM 1217 N N . VAL B 1 64 ? -18.913 11.031 -50.906 1.00 21.60 64 VAL B N 1
ATOM 1218 C CA . VAL B 1 64 ? -18.271 11.288 -52.186 1.00 17.52 64 VAL B CA 1
ATOM 1219 C C . VAL B 1 64 ? -17.358 10.137 -52.574 1.00 16.21 64 VAL B C 1
ATOM 1220 O O . VAL B 1 64 ? -16.657 9.569 -51.740 1.00 12.04 64 VAL B O 1
ATOM 1224 N N . LYS B 1 65 ? -17.393 9.789 -53.852 1.00 23.16 65 LYS B N 1
ATOM 1225 C CA . LYS B 1 65 ? -16.551 8.735 -54.385 1.00 20.79 65 LYS B CA 1
ATOM 1226 C C . LYS B 1 65 ? -15.170 9.303 -54.654 1.00 19.69 65 LYS B C 1
ATOM 1227 O O . LYS B 1 65 ? -14.968 10.007 -55.640 1.00 21.51 65 LYS B O 1
ATOM 1233 N N . THR B 1 66 ? -14.227 9.017 -53.762 1.00 21.74 66 THR B N 1
ATOM 1234 C CA . THR B 1 66 ? -12.844 9.450 -53.949 1.00 20.65 66 THR B CA 1
ATOM 1235 C C . THR B 1 66 ? -12.000 8.274 -54.447 1.00 20.67 66 THR B C 1
ATOM 1236 O O . THR B 1 66 ? -12.542 7.243 -54.857 1.00 23.25 66 THR B O 1
ATOM 1240 N N . THR B 1 67 ? -10.680 8.427 -54.426 1.00 23.56 67 THR B N 1
ATOM 1241 C CA . THR B 1 67 ? -9.796 7.407 -54.979 1.00 21.48 67 THR B CA 1
ATOM 1242 C C . THR B 1 67 ? -8.754 6.923 -53.975 1.00 19.90 67 THR B C 1
ATOM 1243 O O . THR B 1 67 ? -8.444 7.620 -53.012 1.00 15.50 67 THR B O 1
ATOM 1247 N N . LYS B 1 68 ? -8.225 5.721 -54.207 1.00 23.88 68 LYS B N 1
ATOM 1248 C CA . LYS B 1 68 ? -7.202 5.144 -53.341 1.00 16.71 68 LYS B CA 1
ATOM 1249 C C . LYS B 1 68 ? -6.079 6.146 -53.113 1.00 14.62 68 LYS B C 1
ATOM 1250 O O . LYS B 1 68 ? -5.665 6.383 -51.981 1.00 11.85 68 LYS B O 1
ATOM 1256 N N . GLU B 1 69 ? -5.601 6.730 -54.208 1.00 21.93 69 GLU B N 1
ATOM 1257 C CA . GLU B 1 69 ? -4.565 7.756 -54.166 1.00 21.61 69 GLU B CA 1
ATOM 1258 C C . GLU B 1 69 ? -4.916 8.861 -53.177 1.00 24.16 69 GLU B C 1
ATOM 1259 O O . GLU B 1 69 ? -4.182 9.109 -52.219 1.00 13.62 69 GLU B O 1
ATOM 1265 N N . LYS B 1 70 ? -6.042 9.525 -53.420 1.00 25.24 70 LYS B N 1
ATOM 1266 C CA . LYS B 1 70 ? -6.479 10.615 -52.559 1.00 20.06 70 LYS B CA 1
ATOM 1267 C C . LYS B 1 70 ? -6.737 10.121 -51.138 1.00 16.56 70 LYS B C 1
ATOM 1268 O O . LYS B 1 70 ? -6.284 10.731 -50.173 1.00 11.85 70 LYS B O 1
ATOM 1274 N N . ALA B 1 71 ? -7.448 9.004 -51.021 1.00 18.05 71 ALA B N 1
ATOM 1275 C CA . ALA B 1 71 ? -7.809 8.439 -49.726 1.00 12.99 71 ALA B CA 1
ATOM 1276 C C . ALA B 1 71 ? -6.592 8.196 -48.841 1.00 13.61 71 ALA B C 1
ATOM 1277 O O . ALA B 1 71 ? -6.621 8.480 -47.644 1.00 11.85 71 ALA B O 1
ATOM 1279 N N . VAL B 1 72 ? -5.523 7.678 -49.438 1.00 21.49 72 VAL B N 1
ATOM 1280 C CA . VAL B 1 72 ? -4.317 7.328 -48.686 1.00 18.58 72 VAL B CA 1
ATOM 1281 C C . VAL B 1 72 ? -3.513 8.559 -48.265 1.00 11.85 72 VAL B C 1
ATOM 1282 O O . VAL B 1 72 ? -2.820 8.537 -47.251 1.00 11.85 72 VAL B O 1
ATOM 1286 N N . GLN B 1 73 ? -3.614 9.632 -49.044 1.00 14.04 73 GLN B N 1
ATOM 1287 C CA . GLN B 1 73 ? -3.012 10.907 -48.671 1.00 13.64 73 GLN B CA 1
ATOM 1288 C C . GLN B 1 73 ? -3.736 11.481 -47.463 1.00 17.60 73 GLN B C 1
ATOM 1289 O O . GLN B 1 73 ? -3.118 11.817 -46.450 1.00 17.33 73 GLN B O 1
ATOM 1295 N N . GLU B 1 74 ? -5.055 11.596 -47.594 1.00 14.79 74 GLU B N 1
ATOM 1296 C CA . GLU B 1 74 ? -5.911 12.136 -46.548 1.00 11.85 74 GLU B CA 1
ATOM 1297 C C . GLU B 1 74 ? -5.724 11.368 -45.249 1.00 12.46 74 GLU B C 1
ATOM 1298 O O . GLU B 1 74 ? -5.625 11.958 -44.172 1.00 11.93 74 GLU B O 1
ATOM 1304 N N . LEU B 1 75 ? -5.673 10.045 -45.365 1.00 17.34 75 LEU B N 1
ATOM 1305 C CA . LEU B 1 75 ? -5.523 9.166 -44.211 1.00 14.24 75 LEU B CA 1
ATOM 1306 C C . LEU B 1 75 ? -4.156 9.289 -43.551 1.00 11.85 75 LEU B C 1
ATOM 1307 O O . LEU B 1 75 ? -4.050 9.267 -42.326 1.00 11.85 75 LEU B O 1
ATOM 1312 N N . LYS B 1 76 ? -3.112 9.417 -44.361 1.00 11.85 76 LYS B N 1
ATOM 1313 C CA . LYS B 1 76 ? -1.766 9.584 -43.824 1.00 15.22 76 LYS B CA 1
ATOM 1314 C C . LYS B 1 76 ? -1.637 10.896 -43.055 1.00 13.11 76 LYS B C 1
ATOM 1315 O O . LYS B 1 76 ? -1.055 10.929 -41.971 1.00 11.85 76 LYS B O 1
ATOM 1321 N N . GLU B 1 77 ? -2.193 11.965 -43.621 1.00 14.22 77 GLU B N 1
ATOM 1322 C CA . GLU B 1 77 ? -2.258 13.264 -42.953 1.00 19.94 77 GLU B CA 1
ATOM 1323 C C . GLU B 1 77 ? -3.019 13.201 -41.639 1.00 22.20 77 GLU B C 1
ATOM 1324 O O . GLU B 1 77 ? -2.547 13.696 -40.615 1.00 18.59 77 GLU B O 1
ATOM 1330 N N . LYS B 1 78 ? -4.212 12.615 -41.687 1.00 19.72 78 LYS B N 1
ATOM 1331 C CA . LYS B 1 78 ? -5.079 12.523 -40.522 1.00 15.67 78 LYS B CA 1
ATOM 1332 C C . LYS B 1 78 ? -4.345 11.871 -39.363 1.00 16.95 78 LYS B C 1
ATOM 1333 O O . LYS B 1 78 ? -4.402 12.347 -38.230 1.00 19.11 78 LYS B O 1
ATOM 1339 N N . ILE B 1 79 ? -3.645 10.783 -39.662 1.00 17.89 79 ILE B N 1
ATOM 1340 C CA . ILE B 1 79 ? -2.893 10.042 -38.657 1.00 21.05 79 ILE B CA 1
ATOM 1341 C C . ILE B 1 79 ? -1.818 10.898 -37.993 1.00 21.31 79 ILE B C 1
ATOM 1342 O O . ILE B 1 79 ? -1.724 10.953 -36.764 1.00 16.64 79 ILE B O 1
ATOM 1347 N N . GLU B 1 80 ? -1.016 11.566 -38.816 1.00 23.06 80 GLU B N 1
ATOM 1348 C CA . GLU B 1 80 ? 0.078 12.398 -38.323 1.00 25.24 80 GLU B CA 1
ATOM 1349 C C . GLU B 1 80 ? -0.410 13.596 -37.507 1.00 27.34 80 GLU B C 1
ATOM 1350 O O . GLU B 1 80 ? 0.125 13.875 -36.432 1.00 21.50 80 GLU B O 1
ATOM 1356 N N . THR B 1 81 ? -1.421 14.298 -38.021 1.00 24.98 81 THR B N 1
ATOM 1357 C CA . THR B 1 81 ? -2.038 15.407 -37.292 1.00 21.97 81 THR B CA 1
ATOM 1358 C C . THR B 1 81 ? -2.660 14.902 -35.995 1.00 21.05 81 THR B C 1
ATOM 1359 O O . THR B 1 81 ? -2.797 15.645 -35.020 1.00 16.46 81 THR B O 1
ATOM 1363 N N . LEU B 1 82 ? -3.025 13.625 -35.996 1.00 20.83 82 LEU B N 1
ATOM 1364 C CA . LEU B 1 82 ? -3.664 12.994 -34.854 1.00 22.78 82 LEU B CA 1
ATOM 1365 C C . LEU B 1 82 ? -2.624 12.607 -33.807 1.00 23.02 82 LEU B C 1
ATOM 1366 O O . LEU B 1 82 ? -2.880 12.683 -32.603 1.00 16.86 82 LEU B O 1
ATOM 1371 N N . GLU B 1 83 ? -1.452 12.191 -34.277 1.00 26.01 83 GLU B N 1
ATOM 1372 C CA . GLU B 1 83 ? -0.342 11.851 -33.394 1.00 25.51 83 GLU B CA 1
ATOM 1373 C C . GLU B 1 83 ? 0.226 13.102 -32.739 1.00 18.00 83 GLU B C 1
ATOM 1374 O O . GLU B 1 83 ? 0.557 13.093 -31.557 1.00 18.74 83 GLU B O 1
ATOM 1380 N N . VAL B 1 84 ? 0.343 14.171 -33.522 1.00 23.23 84 VAL B N 1
ATOM 1381 C CA . VAL B 1 84 ? 0.830 15.453 -33.020 1.00 29.70 84 VAL B CA 1
ATOM 1382 C C . VAL B 1 84 ? -0.155 16.017 -32.006 1.00 27.58 84 VAL B C 1
ATOM 1383 O O . VAL B 1 84 ? 0.240 16.587 -30.989 1.00 33.96 84 VAL B O 1
ATOM 1387 N N . ARG B 1 85 ? -1.440 15.845 -32.296 1.00 25.86 85 ARG B N 1
ATOM 1388 C CA . ARG B 1 85 ? -2.505 16.273 -31.401 1.00 30.18 85 ARG B CA 1
ATOM 1389 C C . ARG B 1 85 ? -2.439 15.454 -30.117 1.00 25.04 85 ARG B C 1
ATOM 1390 O O . ARG B 1 85 ? -2.953 15.862 -29.078 1.00 28.69 85 ARG B O 1
ATOM 1398 N N . LEU B 1 86 ? -1.791 14.297 -30.200 1.00 26.25 86 LEU B N 1
ATOM 1399 C CA . LEU B 1 86 ? -1.644 13.408 -29.055 1.00 27.72 86 LEU B CA 1
ATOM 1400 C C . LEU B 1 86 ? -0.437 13.803 -28.212 1.00 32.00 86 LEU B C 1
ATOM 1401 O O . LEU B 1 86 ? -0.453 13.661 -26.990 1.00 36.43 86 LEU B O 1
ATOM 1406 N N . ASN B 1 87 ? 0.607 14.298 -28.871 1.00 35.10 87 ASN B N 1
ATOM 1407 C CA . ASN B 1 87 ? 1.775 14.829 -28.174 1.00 41.23 87 ASN B CA 1
ATOM 1408 C C . ASN B 1 87 ? 1.468 16.153 -27.490 1.00 45.07 87 ASN B C 1
ATOM 1409 O O . ASN B 1 87 ? 2.016 16.459 -26.432 1.00 47.61 87 ASN B O 1
ATOM 1414 N N . ALA B 1 88 ? 0.590 16.936 -28.109 1.00 40.70 88 ALA B N 1
ATOM 1415 C CA . ALA B 1 88 ? 0.124 18.180 -27.516 1.00 43.34 88 ALA B CA 1
ATOM 1416 C C . ALA B 1 88 ? -0.604 17.886 -26.212 1.00 48.58 88 ALA B C 1
ATOM 1417 O O . ALA B 1 88 ? -0.438 18.600 -25.228 1.00 51.61 88 ALA B O 1
ATOM 1419 N N . LEU B 1 89 ? -1.401 16.821 -26.208 1.00 44.74 89 LEU B N 1
ATOM 1420 C CA . LEU B 1 89 ? -2.167 16.443 -25.024 1.00 52.15 89 LEU B CA 1
ATOM 1421 C C . LEU B 1 89 ? -1.307 15.730 -23.981 1.00 51.30 89 LEU B C 1
ATOM 1422 O O . LEU B 1 89 ? -1.726 15.546 -22.837 1.00 51.99 89 LEU B O 1
ATOM 1427 N N . ASN B 1 90 ? -0.107 15.329 -24.381 1.00 50.10 90 ASN B N 1
ATOM 1428 C CA . ASN B 1 90 ? 0.854 14.773 -23.440 1.00 49.40 90 ASN B CA 1
ATOM 1429 C C . ASN B 1 90 ? 1.566 15.898 -22.704 1.00 45.97 90 ASN B C 1
ATOM 1430 O O . ASN B 1 90 ? 1.702 15.860 -21.482 1.00 52.05 90 ASN B O 1
ATOM 1435 N N . ARG B 1 91 ? 2.014 16.899 -23.457 1.00 44.37 91 ARG B N 1
ATOM 1436 C CA . ARG B 1 91 ? 2.570 18.113 -22.872 1.00 51.56 91 ARG B CA 1
ATOM 1437 C C . ARG B 1 91 ? 1.505 18.800 -22.031 1.00 57.19 91 ARG B C 1
ATOM 1438 O O . ARG B 1 91 ? 1.769 19.245 -20.915 1.00 63.53 91 ARG B O 1
ATOM 1446 N N . GLN B 1 92 ? 0.299 18.882 -22.584 1.00 55.13 92 GLN B N 1
ATOM 1447 C CA . GLN B 1 92 ? -0.835 19.512 -21.915 1.00 58.39 92 GLN B CA 1
ATOM 1448 C C . GLN B 1 92 ? -1.087 18.906 -20.537 1.00 58.29 92 GLN B C 1
ATOM 1449 O O . GLN B 1 92 ? -1.474 19.608 -19.602 1.00 52.27 92 GLN B O 1
ATOM 1455 N N . GLU B 1 93 ? -0.853 17.602 -20.416 1.00 60.13 93 GLU B N 1
ATOM 1456 C CA . GLU B 1 93 ? -1.105 16.899 -19.164 1.00 64.30 93 GLU B CA 1
ATOM 1457 C C . GLU B 1 93 ? 0.106 16.904 -18.240 1.00 62.81 93 GLU B C 1
ATOM 1458 O O . GLU B 1 93 ? -0.037 16.831 -17.022 1.00 63.56 93 GLU B O 1
ATOM 1464 N N . GLN B 1 94 ? 1.294 16.983 -18.825 1.00 67.78 94 GLN B N 1
ATOM 1465 C CA . GLN B 1 94 ? 2.529 16.968 -18.052 1.00 72.43 94 GLN B CA 1
ATOM 1466 C C . GLN B 1 94 ? 2.729 18.287 -17.308 1.00 67.01 94 GLN B C 1
ATOM 1467 O O . GLN B 1 94 ? 3.330 18.319 -16.236 1.00 63.54 94 GLN B O 1
ATOM 1473 N N . LYS B 1 95 ? 2.218 19.371 -17.887 1.00 68.04 95 LYS B N 1
ATOM 1474 C CA . LYS B 1 95 ? 2.336 20.702 -17.297 1.00 67.19 95 LYS B CA 1
ATOM 1475 C C . LYS B 1 95 ? 1.347 20.891 -16.146 1.00 75.22 95 LYS B C 1
ATOM 1476 O O . LYS B 1 95 ? 1.667 21.530 -15.143 1.00 87.55 95 LYS B O 1
ATOM 1482 N N . ILE B 1 96 ? 0.146 20.337 -16.295 1.00 72.03 96 ILE B N 1
ATOM 1483 C CA . ILE B 1 96 ? -0.841 20.356 -15.218 1.00 71.95 96 ILE B CA 1
ATOM 1484 C C . ILE B 1 96 ? -0.456 19.315 -14.174 1.00 74.87 96 ILE B C 1
ATOM 1485 O O . ILE B 1 96 ? -0.804 19.431 -12.999 1.00 74.19 96 ILE B O 1
ATOM 1490 N N . ASN B 1 97 ? 0.276 18.301 -14.622 1.00 75.40 97 ASN B N 1
ATOM 1491 C CA . ASN B 1 97 ? 0.764 17.242 -13.753 1.00 71.98 97 ASN B CA 1
ATOM 1492 C C . ASN B 1 97 ? 1.769 17.786 -12.740 1.00 75.33 97 ASN B C 1
ATOM 1493 O O . ASN B 1 97 ? 1.626 17.583 -11.535 1.00 82.36 97 ASN B O 1
ATOM 1498 N N . GLU B 1 98 ? 2.786 18.481 -13.243 1.00 71.27 98 GLU B N 1
ATOM 1499 C CA . GLU B 1 98 ? 3.827 19.053 -12.396 1.00 66.56 98 GLU B CA 1
ATOM 1500 C C . GLU B 1 98 ? 3.306 20.241 -11.592 1.00 70.63 98 GLU B C 1
ATOM 1501 O O . GLU B 1 98 ? 3.712 20.453 -10.452 1.00 71.73 98 GLU B O 1
ATOM 1503 N N . LYS B 1 99 ? 2.403 21.012 -12.191 1.00 75.52 99 LYS B N 1
ATOM 1504 C CA . LYS B 1 99 ? 1.801 22.152 -11.509 1.00 74.37 99 LYS B CA 1
ATOM 1505 C C . LYS B 1 99 ? 0.940 21.687 -10.342 1.00 82.76 99 LYS B C 1
ATOM 1506 O O . LYS B 1 99 ? 0.573 22.480 -9.476 1.00 94.79 99 LYS B O 1
ATOM 1508 N N . VAL B 1 100 ? 0.619 20.396 -10.328 1.00 86.56 100 VAL B N 1
ATOM 1509 C CA . VAL B 1 100 ? -0.137 19.797 -9.231 1.00 88.94 100 VAL B CA 1
ATOM 1510 C C . VAL B 1 100 ? 0.785 19.332 -8.105 1.00 97.60 100 VAL B C 1
ATOM 1511 O O . VAL B 1 100 ? 0.473 19.506 -6.927 1.00 101.20 100 VAL B O 1
ATOM 1515 N N . LYS B 1 101 ? 1.920 18.744 -8.471 1.00 92.50 101 LYS B N 1
ATOM 1516 C CA . LYS B 1 101 ? 2.907 18.320 -7.485 1.00 83.85 101 LYS B CA 1
ATOM 1517 C C . LYS B 1 101 ? 3.503 19.537 -6.786 1.00 89.17 101 LYS B C 1
ATOM 1518 O O . LYS B 1 101 ? 3.945 19.455 -5.640 1.00 91.43 101 LYS B O 1
ATOM 1520 N N . GLU B 1 102 ? 3.504 20.667 -7.488 1.00 97.15 102 GLU B N 1
ATOM 1521 C CA . GLU B 1 102 ? 4.006 21.923 -6.941 1.00 98.77 102 GLU B CA 1
ATOM 1522 C C . GLU B 1 102 ? 2.984 22.560 -6.003 1.00 96.82 102 GLU B C 1
ATOM 1523 O O . GLU B 1 102 ? 3.346 23.262 -5.061 1.00 103.88 102 GLU B O 1
ATOM 1529 N N . LEU B 1 103 ? 1.705 22.316 -6.269 1.00 95.91 103 LEU B N 1
ATOM 1530 C CA . LEU B 1 103 ? 0.641 22.808 -5.402 1.00 91.51 103 LEU B CA 1
ATOM 1531 C C . LEU B 1 103 ? 0.446 21.859 -4.225 1.00 98.58 103 LEU B C 1
ATOM 1532 O O . LEU B 1 103 ? -0.095 22.242 -3.189 1.00 98.11 103 LEU B O 1
ATOM 1534 N N . THR B 1 104 ? 0.895 20.619 -4.393 1.00 102.84 104 THR B N 1
ATOM 1535 C CA . THR B 1 104 ? 0.794 19.613 -3.344 1.00 97.25 104 THR B CA 1
ATOM 1536 C C . THR B 1 104 ? 1.866 19.822 -2.278 1.00 98.86 104 THR B C 1
ATOM 1537 O O . THR B 1 104 ? 1.604 19.678 -1.084 1.00 101.85 104 THR B O 1
ATOM 1539 N N . GLN B 1 105 ? 3.073 20.167 -2.714 1.00 96.06 105 GLN B N 1
ATOM 1540 C CA . GLN B 1 105 ? 4.179 20.398 -1.793 1.00 87.00 105 GLN B CA 1
ATOM 1541 C C . GLN B 1 105 ? 4.106 21.790 -1.166 1.00 83.04 105 GLN B C 1
ATOM 1542 O O . GLN B 1 105 ? 4.692 22.034 -0.112 1.00 85.41 105 GLN B O 1
ATOM 1544 N N . LYS B 1 106 ? 3.380 22.696 -1.817 1.00 86.66 106 LYS B N 1
ATOM 1545 C CA . LYS B 1 106 ? 3.255 24.068 -1.335 1.00 83.74 106 LYS B CA 1
ATOM 1546 C C . LYS B 1 106 ? 2.121 24.201 -0.325 1.00 83.49 106 LYS B C 1
ATOM 1547 O O . LYS B 1 106 ? 2.036 25.190 0.402 1.00 91.73 106 LYS B O 1
ATOM 1553 N N . ILE B 1 107 ? 1.247 23.202 -0.288 1.00 86.65 107 ILE B N 1
ATOM 1554 C CA . ILE B 1 107 ? 0.197 23.147 0.721 1.00 95.00 107 ILE B CA 1
ATOM 1555 C C . ILE B 1 107 ? 0.729 22.453 1.970 1.00 92.18 107 ILE B C 1
ATOM 1556 O O . ILE B 1 107 ? 0.436 22.862 3.095 1.00 82.72 107 ILE B O 1
ATOM 1561 N N . GLN B 1 108 ? 1.519 21.404 1.759 1.00 87.73 108 GLN B N 1
ATOM 1562 C CA . GLN B 1 108 ? 2.117 20.652 2.856 1.00 82.15 108 GLN B CA 1
ATOM 1563 C C . GLN B 1 108 ? 3.176 21.477 3.579 1.00 98.91 108 GLN B C 1
ATOM 1564 O O . GLN B 1 108 ? 3.527 21.188 4.723 1.00 103.46 108 GLN B O 1
ATOM 1566 N N . ALA B 1 109 ? 3.683 22.506 2.906 1.00 95.88 109 ALA B N 1
ATOM 1567 C CA . ALA B 1 109 ? 4.680 23.391 3.498 1.00 89.50 109 ALA B CA 1
ATOM 1568 C C . ALA B 1 109 ? 4.020 24.505 4.309 1.00 93.71 109 ALA B C 1
ATOM 1569 O O . ALA B 1 109 ? 4.698 25.263 5.003 1.00 93.20 109 ALA B O 1
ATOM 1571 N N . ALA B 1 110 ? 2.695 24.592 4.221 1.00 91.99 110 ALA B N 1
ATOM 1572 C CA . ALA B 1 110 ? 1.938 25.608 4.945 1.00 88.23 110 ALA B CA 1
ATOM 1573 C C . ALA B 1 110 ? 1.203 25.016 6.146 1.00 91.93 110 ALA B C 1
ATOM 1574 O O . ALA B 1 110 ? 1.544 23.935 6.627 1.00 91.63 110 ALA B O 1
ATOM 1576 N N . MET C 2 4 ? -15.602 -9.711 18.857 1.00 109.10 4 MET C N 1
ATOM 1577 C CA . MET C 2 4 ? -16.900 -10.049 18.284 1.00 108.96 4 MET C CA 1
ATOM 1578 C C . MET C 2 4 ? -17.354 -8.999 17.271 1.00 112.93 4 MET C C 1
ATOM 1579 O O . MET C 2 4 ? -18.092 -9.305 16.333 1.00 108.04 4 MET C O 1
ATOM 1581 N N . ALA C 2 5 ? -16.911 -7.760 17.469 1.00 113.16 5 ALA C N 1
ATOM 1582 C CA . ALA C 2 5 ? -17.182 -6.684 16.521 1.00 109.02 5 ALA C CA 1
ATOM 1583 C C . ALA C 2 5 ? -16.015 -6.535 15.552 1.00 132.01 5 ALA C C 1
ATOM 1584 O O . ALA C 2 5 ? -16.098 -5.793 14.573 1.00 135.17 5 ALA C O 1
ATOM 1586 N N . GLN C 2 6 ? -14.924 -7.240 15.842 1.00 131.54 6 GLN C N 1
ATOM 1587 C CA . GLN C 2 6 ? -13.774 -7.288 14.947 1.00 125.11 6 GLN C CA 1
ATOM 1588 C C . GLN C 2 6 ? -13.914 -8.480 14.007 1.00 129.35 6 GLN C C 1
ATOM 1589 O O . GLN C 2 6 ? -13.266 -8.542 12.961 1.00 122.33 6 GLN C O 1
ATOM 1591 N N . ASN C 2 7 ? -14.770 -9.423 14.393 1.00 128.45 7 ASN C N 1
ATOM 1592 C CA . ASN C 2 7 ? -15.075 -10.582 13.563 1.00 125.40 7 ASN C CA 1
ATOM 1593 C C . ASN C 2 7 ? -16.266 -10.316 12.644 1.00 130.17 7 ASN C C 1
ATOM 1594 O O . ASN C 2 7 ? -16.478 -11.031 11.665 1.00 130.08 7 ASN C O 1
ATOM 1596 N N . ASN C 2 8 ? -17.038 -9.283 12.968 1.00 136.70 8 ASN C N 1
ATOM 1597 C CA . ASN C 2 8 ? -18.180 -8.885 12.149 1.00 139.84 8 ASN C CA 1
ATOM 1598 C C . ASN C 2 8 ? -17.800 -7.850 11.090 1.00 139.22 8 ASN C C 1
ATOM 1599 O O . ASN C 2 8 ? -18.557 -7.604 10.150 1.00 127.24 8 ASN C O 1
ATOM 1601 N N . LYS C 2 9 ? -16.625 -7.246 11.251 1.00 148.61 9 LYS C N 1
ATOM 1602 C CA . LYS C 2 9 ? -16.113 -6.273 10.289 1.00 138.14 9 LYS C CA 1
ATOM 1603 C C . LYS C 2 9 ? -15.326 -6.974 9.186 1.00 136.15 9 LYS C C 1
ATOM 1604 O O . LYS C 2 9 ? -15.132 -6.425 8.100 1.00 131.85 9 LYS C O 1
ATOM 1606 N N . GLU C 2 10 ? -14.872 -8.188 9.478 1.00 132.40 10 GLU C N 1
ATOM 1607 C CA . GLU C 2 10 ? -14.180 -9.009 8.494 1.00 118.69 10 GLU C CA 1
ATOM 1608 C C . GLU C 2 10 ? -15.192 -9.823 7.697 1.00 122.60 10 GLU C C 1
ATOM 1609 O O . GLU C 2 10 ? -14.964 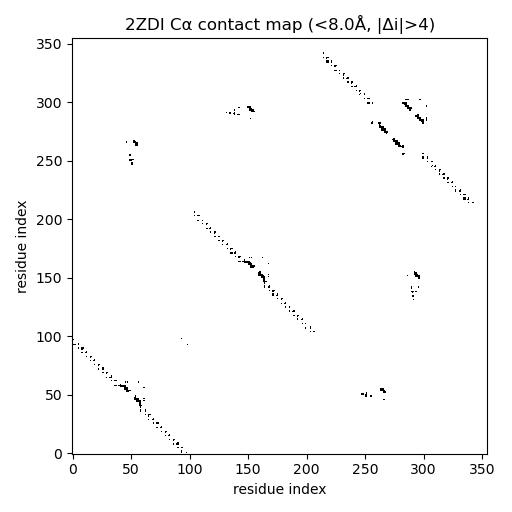-10.145 6.531 1.00 131.65 10 GLU C O 1
ATOM 1611 N N . LEU C 2 11 ? -16.312 -10.150 8.336 1.00 121.80 11 LEU C N 1
ATOM 1612 C CA . LEU C 2 11 ? -17.389 -10.886 7.682 1.00 126.03 11 LEU C CA 1
ATOM 1613 C C . LEU C 2 11 ? -18.291 -9.936 6.904 1.00 122.32 11 LEU C C 1
ATOM 1614 O O . LEU C 2 11 ? -19.131 -10.366 6.113 1.00 117.08 11 LEU C O 1
ATOM 1616 N N . GLU C 2 12 ? -18.112 -8.641 7.139 1.00 124.99 12 GLU C N 1
ATOM 1617 C CA . GLU C 2 12 ? -18.845 -7.621 6.402 1.00 127.44 12 GLU C CA 1
ATOM 1618 C C . GLU C 2 12 ? -18.000 -7.083 5.251 1.00 133.07 12 GLU C C 1
ATOM 1619 O O . GLU C 2 12 ? -18.531 -6.534 4.286 1.00 132.85 12 GLU C O 1
ATOM 1621 N N . LYS C 2 13 ? -16.683 -7.243 5.357 1.00 133.27 13 LYS C N 1
ATOM 1622 C CA . LYS C 2 13 ? -15.778 -6.800 4.302 1.00 130.55 13 LYS C CA 1
ATOM 1623 C C . LYS C 2 13 ? -15.835 -7.742 3.099 1.00 129.25 13 LYS C C 1
ATOM 1624 O O . LYS C 2 13 ? -15.592 -7.329 1.965 1.00 129.47 13 LYS C O 1
ATOM 1630 N N . LEU C 2 14 ? -16.161 -9.006 3.353 1.00 124.83 14 LEU C N 1
ATOM 1631 C CA . LEU C 2 14 ? -16.330 -9.982 2.281 1.00 119.96 14 LEU C CA 1
ATOM 1632 C C . LEU C 2 14 ? -17.697 -9.831 1.619 1.00 125.04 14 LEU C C 1
ATOM 1633 O O . LEU C 2 14 ? -17.821 -9.951 0.400 1.00 133.84 14 LEU C O 1
ATOM 1638 N N . ALA C 2 15 ? -18.720 -9.567 2.427 1.00 126.24 15 ALA C N 1
ATOM 1639 C CA . ALA C 2 15 ? -20.078 -9.396 1.917 1.00 128.32 15 ALA C CA 1
ATOM 1640 C C . ALA C 2 15 ? -20.275 -8.014 1.299 1.00 129.59 15 ALA C C 1
ATOM 1641 O O . ALA C 2 15 ? -21.304 -7.742 0.678 1.00 121.29 15 ALA C O 1
ATOM 1643 N N . TYR C 2 16 ? -19.283 -7.146 1.476 1.00 127.71 16 TYR C N 1
ATOM 1644 C CA . TYR C 2 16 ? -19.305 -5.816 0.877 1.00 127.38 16 TYR C CA 1
ATOM 1645 C C . TYR C 2 16 ? -18.562 -5.824 -0.453 1.00 133.72 16 TYR C C 1
ATOM 1646 O O . TYR C 2 16 ? -18.978 -5.172 -1.411 1.00 133.59 16 TYR C O 1
ATOM 1648 N N . GLU C 2 17 ? -17.459 -6.565 -0.502 1.00 132.38 17 GLU C N 1
ATOM 1649 C CA . GLU C 2 17 ? -16.704 -6.741 -1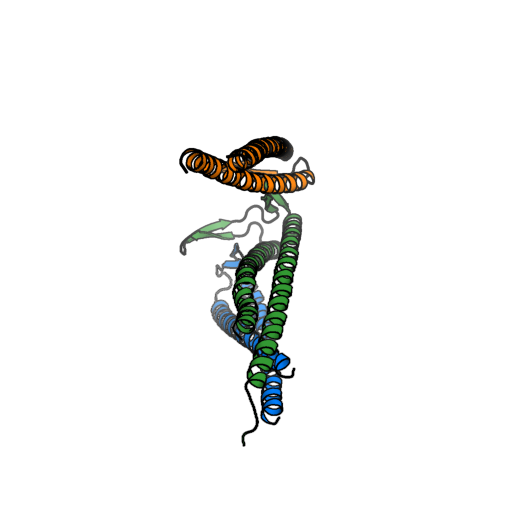.737 1.00 120.65 17 GLU C CA 1
ATOM 1650 C C . GLU C 2 17 ? -17.482 -7.604 -2.720 1.00 122.18 17 GLU C C 1
ATOM 1651 O O . GLU C 2 17 ? -17.124 -7.700 -3.893 1.00 120.27 17 GLU C O 1
ATOM 1657 N N . TYR C 2 18 ? -18.544 -8.236 -2.230 1.00 130.91 18 TYR C N 1
ATOM 1658 C CA . TYR C 2 18 ? -19.407 -9.063 -3.066 1.00 126.79 18 TYR C CA 1
ATOM 1659 C C . TYR C 2 18 ? -20.262 -8.199 -3.987 1.00 120.94 18 TYR C C 1
ATOM 1660 O O . TYR C 2 18 ? -20.396 -8.492 -5.174 1.00 120.17 18 TYR C O 1
ATOM 1669 N N . GLN C 2 19 ? -20.840 -7.138 -3.434 1.00 117.39 19 GLN C N 1
ATOM 1670 C CA . GLN C 2 19 ? -21.670 -6.225 -4.213 1.00 117.64 19 GLN C CA 1
ATOM 1671 C C . GLN C 2 19 ? -20.824 -5.278 -5.066 1.00 121.01 19 GLN C C 1
ATOM 1672 O O . GLN C 2 19 ? -21.333 -4.635 -5.984 1.00 118.84 19 GLN C O 1
ATOM 1674 N N . VAL C 2 20 ? -19.533 -5.199 -4.756 1.00 122.78 20 VAL C N 1
ATOM 1675 C CA . VAL C 2 20 ? -18.604 -4.359 -5.509 1.00 117.31 20 VAL C CA 1
ATOM 1676 C C . VAL C 2 20 ? -17.996 -5.127 -6.682 1.00 110.79 20 VAL C C 1
ATOM 1677 O O . VAL C 2 20 ? -17.779 -4.570 -7.759 1.00 104.76 20 VAL C O 1
ATOM 1681 N N . LEU C 2 21 ? -17.729 -6.410 -6.466 1.00 112.51 21 LEU C N 1
ATOM 1682 C CA . LEU C 2 21 ? -17.171 -7.264 -7.507 1.00 98.38 21 LEU C CA 1
ATOM 1683 C C . LEU C 2 21 ? -18.282 -7.818 -8.396 1.00 94.23 21 LEU C C 1
ATOM 1684 O O . LEU C 2 21 ? -18.033 -8.226 -9.528 1.00 96.93 21 LEU C O 1
ATOM 1689 N N . GLN C 2 22 ? -19.509 -7.823 -7.880 1.00 96.21 22 GLN C N 1
ATOM 1690 C CA . GLN C 2 22 ? -20.665 -8.261 -8.657 1.00 89.20 22 GLN C CA 1
ATOM 1691 C C . GLN C 2 22 ? -21.293 -7.091 -9.409 1.00 95.00 22 GLN C C 1
ATOM 1692 O O . GLN C 2 22 ? -22.172 -7.283 -10.249 1.00 99.05 22 GLN C O 1
ATOM 1694 N N . ALA C 2 23 ? -20.842 -5.880 -9.097 1.00 93.28 23 ALA C N 1
ATOM 1695 C CA . ALA C 2 23 ? -21.264 -4.694 -9.833 1.00 95.29 23 ALA C CA 1
ATOM 1696 C C . ALA C 2 23 ? -20.262 -4.391 -10.945 1.00 99.07 23 ALA C C 1
ATOM 1697 O O . ALA C 2 23 ? -20.638 -3.934 -12.026 1.00 88.25 23 ALA C O 1
ATOM 1699 N N . GLN C 2 24 ? -18.986 -4.655 -10.671 1.00 101.05 24 GLN C N 1
ATOM 1700 C CA . GLN C 2 24 ? -17.936 -4.530 -11.678 1.00 90.29 24 GLN C CA 1
ATOM 1701 C C . GLN C 2 24 ? -18.035 -5.690 -12.665 1.00 92.80 24 GLN C C 1
ATOM 1702 O O . GLN C 2 24 ? -17.267 -5.777 -13.626 1.00 87.03 24 GLN C O 1
ATOM 1704 N N . ALA C 2 25 ? -18.989 -6.581 -12.408 1.00 94.95 25 ALA C N 1
ATOM 1705 C CA . ALA C 2 25 ? -19.282 -7.701 -13.293 1.00 85.08 25 ALA C CA 1
ATOM 1706 C C . ALA C 2 25 ? -20.662 -7.522 -13.915 1.00 85.42 25 ALA C C 1
ATOM 1707 O O . ALA C 2 25 ? -21.123 -8.361 -14.688 1.00 82.70 25 ALA C O 1
ATOM 1709 N N . GLN C 2 26 ? -21.326 -6.427 -13.562 1.00 90.41 26 GLN C N 1
ATOM 1710 C CA . GLN C 2 26 ? -22.587 -6.063 -14.191 1.00 93.49 26 GLN C CA 1
ATOM 1711 C C . GLN C 2 26 ? -22.289 -5.297 -15.473 1.00 88.59 26 GLN C C 1
ATOM 1712 O O . GLN C 2 26 ? -23.078 -5.309 -16.418 1.00 76.76 26 GLN C O 1
ATOM 1714 N N . ILE C 2 27 ? -21.137 -4.634 -15.492 1.00 92.87 27 ILE C N 1
ATOM 1715 C CA . ILE C 2 27 ? -20.685 -3.904 -16.669 1.00 91.45 27 ILE C CA 1
ATOM 1716 C C . ILE C 2 27 ? -20.184 -4.866 -17.744 1.00 88.92 27 ILE C C 1
ATOM 1717 O O . ILE C 2 27 ? -20.352 -4.616 -18.937 1.00 93.09 27 ILE C O 1
ATOM 1722 N N . LEU C 2 28 ? -19.577 -5.969 -17.316 1.00 82.31 28 LEU C N 1
ATOM 1723 C CA . LEU C 2 28 ? -19.042 -6.958 -18.244 1.00 64.61 28 LEU C CA 1
ATOM 1724 C C . LEU C 2 28 ? -20.150 -7.712 -18.967 1.00 67.03 28 LEU C C 1
ATOM 1725 O O . LEU C 2 28 ? -19.985 -8.108 -20.118 1.00 75.71 28 LEU C O 1
ATOM 1730 N N . ALA C 2 29 ? -21.275 -7.913 -18.290 1.00 71.28 29 ALA C N 1
ATOM 1731 C CA . ALA C 2 29 ? -22.422 -8.577 -18.900 1.00 72.54 29 ALA C CA 1
ATOM 1732 C C . ALA C 2 29 ? -23.117 -7.641 -19.884 1.00 81.64 29 ALA C C 1
ATOM 1733 O O . ALA C 2 29 ? -23.767 -8.083 -20.833 1.00 63.13 29 ALA C O 1
ATOM 1735 N N . GLN C 2 30 ? -22.969 -6.341 -19.643 1.00 92.90 30 GLN C N 1
ATOM 1736 C CA . GLN C 2 30 ? -23.538 -5.317 -20.509 1.00 89.89 30 GLN C CA 1
ATOM 1737 C C . GLN C 2 30 ? -22.784 -5.246 -21.832 1.00 79.98 30 GLN C C 1
ATOM 1738 O O . GLN C 2 30 ? -23.392 -5.234 -22.902 1.00 70.30 30 GLN C O 1
ATOM 1744 N N . ASN C 2 31 ? -21.457 -5.203 -21.747 1.00 78.07 31 ASN C N 1
ATOM 1745 C CA . ASN C 2 31 ? -20.603 -5.111 -22.927 1.00 68.33 31 ASN C CA 1
ATOM 1746 C C . ASN C 2 31 ? -20.585 -6.399 -23.741 1.00 59.57 31 ASN C C 1
ATOM 1747 O O . ASN C 2 31 ? -20.248 -6.387 -24.923 1.00 59.30 31 ASN C O 1
ATOM 1752 N N . LEU C 2 32 ? -20.942 -7.508 -23.101 1.00 67.84 32 LEU C N 1
ATOM 1753 C CA . LEU C 2 32 ? -20.971 -8.801 -23.773 1.00 65.21 32 LEU C CA 1
ATOM 1754 C C . LEU C 2 32 ? -22.277 -8.945 -24.541 1.00 59.35 32 LEU C C 1
ATOM 1755 O O . LEU C 2 32 ? -22.357 -9.688 -25.517 1.00 61.23 32 LEU C O 1
ATOM 1760 N N . GLU C 2 33 ? -23.298 -8.225 -24.095 1.00 63.61 33 GLU C N 1
ATOM 1761 C CA . GLU C 2 33 ? -24.569 -8.198 -24.803 1.00 63.52 33 GLU C CA 1
ATOM 1762 C C . GLU C 2 33 ? -24.495 -7.317 -26.047 1.00 59.17 33 GLU C C 1
ATOM 1763 O O . GLU C 2 33 ? -25.285 -7.476 -26.975 1.00 59.18 33 GLU C O 1
ATOM 1769 N N . LEU C 2 34 ? -23.542 -6.391 -26.065 1.00 49.92 34 LEU C N 1
ATOM 1770 C CA . LEU C 2 34 ? -23.352 -5.524 -27.220 1.00 42.53 34 LEU C CA 1
ATOM 1771 C C . LEU C 2 34 ? -22.561 -6.244 -28.301 1.00 44.90 34 LEU C C 1
ATOM 1772 O O . LEU C 2 34 ? -22.900 -6.179 -29.483 1.00 46.42 34 LEU C O 1
ATOM 1777 N N . LEU C 2 35 ? -21.505 -6.934 -27.885 1.00 50.02 35 LEU C N 1
ATOM 1778 C CA . LEU C 2 35 ? -20.614 -7.618 -28.814 1.00 48.11 35 LEU C CA 1
ATOM 1779 C C . LEU C 2 35 ? -21.317 -8.721 -29.598 1.00 47.67 35 LEU C C 1
ATOM 1780 O O . LEU C 2 35 ? -21.279 -8.735 -30.829 1.00 43.78 35 LEU C O 1
ATOM 1785 N N . ASN C 2 36 ? -21.960 -9.642 -28.888 1.00 47.18 36 ASN C N 1
ATOM 1786 C CA . ASN C 2 36 ? -22.655 -10.737 -29.554 1.00 51.58 36 ASN C CA 1
ATOM 1787 C C . ASN C 2 36 ? -23.819 -10.248 -30.424 1.00 46.28 36 ASN C C 1
ATOM 1788 O O . ASN C 2 36 ? -24.349 -10.998 -31.244 1.00 41.48 36 ASN C O 1
ATOM 1793 N N . LEU C 2 37 ? -24.199 -8.985 -30.252 1.00 45.29 37 LEU C N 1
ATOM 1794 C CA . LEU C 2 37 ? -25.228 -8.377 -31.092 1.00 49.74 37 LEU C CA 1
ATOM 1795 C C . LEU C 2 37 ? -24.633 -7.786 -32.367 1.00 45.67 37 LEU C C 1
ATOM 1796 O O . LEU C 2 37 ? -25.145 -8.010 -33.463 1.00 40.40 37 LEU C O 1
ATOM 1801 N N . ALA C 2 38 ? -23.555 -7.026 -32.218 1.00 47.64 38 ALA C N 1
ATOM 1802 C CA . ALA C 2 38 ? -22.849 -6.489 -33.372 1.00 42.48 38 ALA C CA 1
ATOM 1803 C C . ALA C 2 38 ? -22.360 -7.628 -34.260 1.00 33.88 38 ALA C C 1
ATOM 1804 O O . ALA C 2 38 ? -22.431 -7.543 -35.484 1.00 31.13 38 ALA C O 1
ATOM 1806 N N . LYS C 2 39 ? -21.872 -8.697 -33.639 1.00 30.87 39 LYS C N 1
ATOM 1807 C CA . LYS C 2 39 ? -21.426 -9.866 -34.386 1.00 41.20 39 LYS C CA 1
ATOM 1808 C C . LYS C 2 39 ? -22.588 -10.535 -35.118 1.00 47.05 39 LYS C C 1
ATOM 1809 O O . LYS C 2 39 ? -22.419 -11.055 -36.221 1.00 47.10 39 LYS C O 1
ATOM 1815 N N . ALA C 2 40 ? -23.764 -10.525 -34.499 1.00 49.96 40 ALA C N 1
ATOM 1816 C CA . ALA C 2 40 ? -24.946 -11.123 -35.111 1.00 45.71 40 ALA C CA 1
ATOM 1817 C C . ALA C 2 40 ? -25.426 -10.289 -36.295 1.00 45.27 40 ALA C C 1
ATOM 1818 O O . ALA C 2 40 ? -26.005 -10.823 -37.245 1.00 42.60 40 ALA C O 1
ATOM 1820 N N . GLU C 2 41 ? -25.183 -8.980 -36.230 1.00 41.91 41 GLU C N 1
ATOM 1821 C CA . GLU C 2 41 ? -25.501 -8.078 -37.335 1.00 34.52 41 GLU C CA 1
ATOM 1822 C C . GLU C 2 41 ? -24.550 -8.307 -38.502 1.00 37.08 41 GLU C C 1
ATOM 1823 O O . GLU C 2 41 ? -24.972 -8.392 -39.653 1.00 33.44 41 GLU C O 1
ATOM 1829 N N . VAL C 2 42 ? -23.261 -8.399 -38.195 1.00 35.97 42 VAL C N 1
ATOM 1830 C CA . VAL C 2 42 ? -22.251 -8.687 -39.206 1.00 33.20 42 VAL C CA 1
ATOM 1831 C C . VAL C 2 42 ? -22.552 -10.015 -39.905 1.00 27.90 42 VAL C C 1
ATOM 1832 O O . VAL C 2 42 ? -22.434 -10.125 -41.124 1.00 26.41 42 VAL C O 1
ATOM 1836 N N . GLN C 2 43 ? -22.955 -11.016 -39.129 1.00 28.95 43 GLN C N 1
ATOM 1837 C CA . GLN C 2 43 ? -23.287 -12.323 -39.683 1.00 34.58 43 GLN C CA 1
ATOM 1838 C C . GLN C 2 43 ? -24.470 -12.241 -40.635 1.00 38.30 43 GLN C C 1
ATOM 1839 O O . GLN C 2 43 ? -24.569 -13.025 -41.577 1.00 44.13 43 GLN C O 1
ATOM 1845 N N . THR C 2 44 ? -25.363 -11.288 -40.391 1.00 39.42 44 THR C N 1
ATOM 1846 C CA . THR C 2 44 ? -26.550 -11.140 -41.228 1.00 40.25 44 THR C CA 1
ATOM 1847 C C . THR C 2 44 ? -26.251 -10.333 -42.495 1.00 34.21 44 THR C C 1
ATOM 1848 O O . THR C 2 44 ? -26.841 -10.579 -43.548 1.00 29.40 44 THR C O 1
ATOM 1852 N N . VAL C 2 45 ? -25.331 -9.378 -42.393 1.00 28.45 45 VAL C N 1
ATOM 1853 C CA . VAL C 2 45 ? -24.883 -8.636 -43.565 1.00 27.87 45 VAL C CA 1
ATOM 1854 C C . VAL C 2 45 ? -24.056 -9.558 -44.451 1.00 28.46 45 VAL C C 1
ATOM 1855 O O . VAL C 2 45 ? -23.995 -9.378 -45.666 1.00 22.70 45 VAL C O 1
ATOM 1859 N N . ARG C 2 46 ? -23.414 -10.543 -43.833 1.00 23.35 46 ARG C N 1
ATOM 1860 C CA . ARG C 2 46 ? -22.701 -11.563 -44.582 1.00 22.88 46 ARG C CA 1
ATOM 1861 C C . ARG C 2 46 ? -23.715 -12.537 -45.151 1.00 29.53 46 ARG C C 1
ATOM 1862 O O . ARG C 2 46 ? -23.591 -12.984 -46.291 1.00 29.17 46 ARG C O 1
ATOM 1870 N N . GLU C 2 47 ? -24.722 -12.857 -44.344 1.00 32.36 47 GLU C N 1
ATOM 1871 C CA . GLU C 2 47 ? -25.790 -13.760 -44.756 1.00 32.70 47 GLU C CA 1
ATOM 1872 C C . GLU C 2 47 ? -26.495 -13.234 -46.001 1.00 33.62 47 GLU C C 1
ATOM 1873 O O . GLU C 2 47 ? -26.747 -13.984 -46.946 1.00 34.22 47 GLU C O 1
ATOM 1875 N N . THR C 2 48 ? -26.806 -11.942 -46.004 1.00 26.48 48 THR C N 1
ATOM 1876 C CA . THR C 2 48 ? -27.462 -11.332 -47.155 1.00 29.51 48 THR C CA 1
ATOM 1877 C C . THR C 2 48 ? -26.566 -11.340 -48.402 1.00 30.07 48 THR C C 1
ATOM 1878 O O . THR C 2 48 ? -27.054 -11.500 -49.521 1.00 29.18 48 THR C O 1
ATOM 1882 N N . LEU C 2 49 ? -25.258 -11.197 -48.206 1.00 31.30 49 LEU C N 1
ATOM 1883 C CA . LEU C 2 49 ? -24.320 -11.194 -49.327 1.00 24.27 49 LEU C CA 1
ATOM 1884 C C . LEU C 2 49 ? -24.168 -12.565 -49.966 1.00 28.22 49 LEU C C 1
ATOM 1885 O O . LEU C 2 49 ? -24.180 -12.685 -51.190 1.00 27.65 49 LEU C O 1
ATOM 1890 N N . GLU C 2 50 ? -24.018 -13.594 -49.138 1.00 37.63 50 GLU C N 1
ATOM 1891 C CA . GLU C 2 50 ? -23.856 -14.958 -49.636 1.00 45.21 50 GLU C CA 1
ATOM 1892 C C . GLU C 2 50 ? -25.094 -15.415 -50.393 1.00 44.46 50 GLU C C 1
ATOM 1893 O O . GLU C 2 50 ? -24.996 -16.185 -51.347 1.00 50.96 50 GLU C O 1
ATOM 1899 N N . ASN C 2 51 ? -26.257 -14.934 -49.965 1.00 41.77 51 ASN C N 1
ATOM 1900 C CA . ASN C 2 51 ? -27.506 -15.256 -50.641 1.00 42.08 51 ASN C CA 1
ATOM 1901 C C . ASN C 2 51 ? -27.661 -14.468 -51.933 1.00 38.87 51 ASN C C 1
ATOM 1902 O O . ASN C 2 51 ? -28.211 -14.969 -52.912 1.00 47.22 51 ASN C O 1
ATOM 1907 N N . LEU C 2 52 ? -27.174 -13.232 -51.924 1.00 40.71 52 LEU C N 1
ATOM 1908 C CA . LEU C 2 52 ? -27.204 -12.379 -53.108 1.00 43.60 52 LEU C CA 1
ATOM 1909 C C . LEU C 2 52 ? -26.344 -12.978 -54.215 1.00 49.51 52 LEU C C 1
ATOM 1910 O O . LEU C 2 52 ? -26.616 -12.801 -55.403 1.00 43.51 52 LEU C O 1
ATOM 1915 N N . LYS C 2 53 ? -25.297 -13.684 -53.807 1.00 52.03 53 LYS C N 1
ATOM 1916 C CA . LYS C 2 53 ? -24.406 -14.360 -54.735 1.00 46.43 53 LYS C CA 1
ATOM 1917 C C . LYS C 2 53 ? -25.155 -15.508 -55.405 1.00 48.10 53 LYS C C 1
ATOM 1918 O O . LYS C 2 53 ? -24.786 -15.961 -56.487 1.00 46.46 53 LYS C O 1
ATOM 1924 N N . LYS C 2 54 ? -26.224 -15.959 -54.755 1.00 50.86 54 LYS C N 1
ATOM 1925 C CA . LYS C 2 54 ? -26.974 -17.129 -55.203 1.00 47.07 54 LYS C CA 1
ATOM 1926 C C . LYS C 2 54 ? -28.185 -16.788 -56.078 1.00 56.02 54 LYS C C 1
ATOM 1927 O O . LYS C 2 54 ? -28.605 -17.603 -56.902 1.00 64.58 54 LYS C O 1
ATOM 1933 N N . ILE C 2 55 ? -28.749 -15.597 -55.897 1.00 59.05 55 ILE C N 1
ATOM 1934 C CA . ILE C 2 55 ? -29.866 -15.164 -56.731 1.00 62.15 55 ILE C CA 1
ATOM 1935 C C . ILE C 2 55 ? -29.395 -14.961 -58.168 1.00 60.72 55 ILE C C 1
ATOM 1936 O O . ILE C 2 55 ? -28.585 -14.076 -58.450 1.00 51.51 55 ILE C O 1
ATOM 1941 N N . GLU C 2 56 ? -29.898 -15.800 -59.064 1.00 64.08 56 GLU C N 1
ATOM 1942 C CA . GLU C 2 56 ? -29.398 -15.879 -60.431 1.00 61.07 56 GLU C CA 1
ATOM 1943 C C . GLU C 2 56 ? -29.678 -14.613 -61.209 1.00 50.09 56 GLU C C 1
ATOM 1944 O O . GLU C 2 56 ? -28.960 -14.257 -62.142 1.00 44.35 56 GLU C O 1
ATOM 1950 N N . GLU C 2 57 ? -30.748 -13.951 -60.811 1.00 54.69 57 GLU C N 1
ATOM 1951 C CA . GLU C 2 57 ? -31.300 -12.870 -61.609 1.00 49.77 57 GLU C CA 1
ATOM 1952 C C . GLU C 2 57 ? -30.294 -11.760 -61.966 1.00 51.28 57 GLU C C 1
ATOM 1953 O O . GLU C 2 57 ? -29.470 -11.337 -61.149 1.00 52.47 57 GLU C O 1
ATOM 1959 N N . GLU C 2 58 ? -30.372 -11.332 -63.219 1.00 61.60 58 GLU C N 1
ATOM 1960 C CA . GLU C 2 58 ? -29.535 -10.265 -63.763 1.00 58.17 58 GLU C CA 1
ATOM 1961 C C . GLU C 2 58 ? -29.398 -9.055 -62.824 1.00 58.23 58 GLU C C 1
ATOM 1962 O O . GLU C 2 58 ? -28.494 -9.006 -61.983 1.00 43.88 58 GLU C O 1
ATOM 1968 N N . LYS C 2 59 ? -30.298 -8.083 -62.978 1.00 51.89 59 LYS C N 1
ATOM 1969 C CA . LYS C 2 59 ? -30.397 -6.961 -62.048 1.00 38.64 59 LYS C CA 1
ATOM 1970 C C . LYS C 2 59 ? -31.681 -7.109 -61.233 1.00 30.80 59 LYS C C 1
ATOM 1971 O O . LYS C 2 59 ? -32.755 -6.708 -61.689 1.00 24.17 59 LYS C O 1
ATOM 1977 N N . PRO C 2 60 ? -31.572 -7.695 -60.048 1.00 32.68 60 PRO C N 1
ATOM 1978 C CA . PRO C 2 60 ? -32.679 -8.070 -59.157 1.00 28.57 60 PRO C CA 1
ATOM 1979 C C . PRO C 2 60 ? -33.561 -6.900 -58.724 1.00 23.15 60 PRO C C 1
ATOM 1980 O O . PRO C 2 60 ? -33.063 -5.843 -58.336 1.00 19.02 60 PRO C O 1
ATOM 1984 N N . GLU C 2 61 ? -34.871 -7.115 -58.792 1.00 25.66 61 GLU C N 1
ATOM 1985 C CA . GLU C 2 61 ? -35.846 -6.155 -58.295 1.00 27.16 61 GLU C CA 1
ATOM 1986 C C . GLU C 2 61 ? -35.985 -6.308 -56.787 1.00 24.24 61 GLU C C 1
ATOM 1987 O O . GLU C 2 61 ? -36.020 -7.424 -56.271 1.00 23.00 61 GLU C O 1
ATOM 1993 N N . ILE C 2 62 ? -36.072 -5.182 -56.087 1.00 22.42 62 ILE C N 1
ATOM 1994 C CA . ILE C 2 62 ? -36.132 -5.182 -54.632 1.00 15.35 62 ILE C CA 1
ATOM 1995 C C . ILE C 2 62 ? -37.128 -4.155 -54.103 1.00 11.85 62 ILE C C 1
ATOM 1996 O O . ILE C 2 62 ? -37.555 -3.255 -54.825 1.00 14.51 62 ILE C O 1
ATOM 2001 N N . LEU C 2 63 ? -37.497 -4.304 -52.837 1.00 15.60 63 LEU C N 1
ATOM 2002 C CA . LEU C 2 63 ? -38.199 -3.254 -52.109 1.00 17.68 63 LEU C CA 1
ATOM 2003 C C . LEU C 2 63 ? -37.233 -2.642 -51.111 1.00 16.61 63 LEU C C 1
ATOM 2004 O O . LEU C 2 63 ? -36.712 -3.336 -50.235 1.00 14.76 63 LEU C O 1
ATOM 2009 N N . VAL C 2 64 ? -36.975 -1.346 -51.256 1.00 15.35 64 VAL C N 1
ATOM 2010 C CA . VAL C 2 64 ? -36.091 -0.647 -50.332 1.00 14.78 64 VAL C CA 1
ATOM 2011 C C . VAL C 2 64 ? -36.882 0.011 -49.202 1.00 12.60 64 VAL C C 1
ATOM 2012 O O . VAL C 2 64 ? -37.703 0.904 -49.444 1.00 11.85 64 VAL C O 1
ATOM 2016 N N . PRO C 2 65 ? -36.655 -0.444 -47.966 1.00 11.85 65 PRO C N 1
ATOM 2017 C CA . PRO C 2 65 ? -37.346 0.023 -46.764 1.00 15.74 65 PRO C CA 1
ATOM 2018 C C . PRO C 2 65 ? -36.931 1.446 -46.412 1.00 16.24 65 PRO C C 1
ATOM 2019 O O . PRO C 2 65 ? -35.740 1.714 -46.260 1.00 28.36 65 PRO C O 1
ATOM 2023 N N . ILE C 2 66 ? -37.895 2.345 -46.287 1.00 11.85 66 ILE C N 1
ATOM 2024 C CA . ILE C 2 66 ? -37.575 3.738 -46.031 1.00 11.85 66 ILE C CA 1
ATOM 2025 C C . ILE C 2 66 ? -38.153 4.210 -44.711 1.00 16.33 66 ILE C C 1
ATOM 2026 O O . ILE C 2 66 ? -38.059 5.386 -44.375 1.00 19.43 66 ILE C O 1
ATOM 2031 N N . GLY C 2 67 ? -38.758 3.297 -43.963 1.00 15.43 67 GLY C N 1
ATOM 2032 C CA . GLY C 2 67 ? -39.295 3.662 -42.670 1.00 14.64 67 GLY C CA 1
ATOM 2033 C C . GLY C 2 67 ? -40.482 2.840 -42.228 1.00 20.10 67 GLY C C 1
ATOM 2034 O O . GLY C 2 67 ? -40.488 1.618 -42.370 1.00 33.99 67 GLY C O 1
ATOM 2035 N N . ALA C 2 68 ? -41.490 3.522 -41.695 1.00 15.83 68 ALA C N 1
ATOM 2036 C CA . ALA C 2 68 ? -42.623 2.864 -41.055 1.00 16.65 68 ALA C CA 1
ATOM 2037 C C . ALA C 2 68 ? -43.539 2.139 -42.041 1.00 19.83 68 ALA C C 1
ATOM 2038 O O . ALA C 2 68 ? -44.503 2.715 -42.542 1.00 25.05 68 ALA C O 1
ATOM 2040 N N . GLY C 2 69 ? -43.239 0.870 -42.304 1.00 13.53 69 GLY C N 1
ATOM 2041 C CA . GLY C 2 69 ? -44.025 0.067 -43.225 1.00 14.07 69 GLY C CA 1
ATOM 2042 C C . GLY C 2 69 ? -43.974 0.585 -44.649 1.00 18.47 69 GLY C C 1
ATOM 2043 O O . GLY C 2 69 ? -44.769 0.185 -45.498 1.00 23.13 69 GLY C O 1
ATOM 2044 N N . SER C 2 70 ? -43.024 1.476 -44.908 1.00 15.85 70 SER C N 1
ATOM 2045 C CA . SER C 2 70 ? -42.928 2.135 -46.197 1.00 15.09 70 SER C CA 1
ATOM 2046 C C . SER C 2 70 ? -41.776 1.574 -47.011 1.00 16.70 70 SER C C 1
ATOM 2047 O O . SER C 2 70 ? -40.698 1.307 -46.479 1.00 15.43 70 SER C O 1
ATOM 2050 N N . PHE C 2 71 ? -42.019 1.401 -48.306 1.00 16.11 71 PHE C N 1
ATOM 2051 C CA . PHE C 2 71 ? -41.044 0.814 -49.208 1.00 13.75 71 PHE C CA 1
ATOM 2052 C C . PHE C 2 71 ? -41.073 1.527 -50.536 1.00 11.85 71 PHE C C 1
ATOM 2053 O O . PHE C 2 71 ? -42.084 2.108 -50.920 1.00 11.85 71 PHE C O 1
ATOM 2061 N N . LEU C 2 72 ? -39.952 1.476 -51.238 1.00 13.06 72 LEU C N 1
ATOM 2062 C CA . LEU C 2 72 ? -39.893 1.996 -52.589 1.00 15.57 72 LEU C CA 1
ATOM 2063 C C . LEU C 2 72 ? -39.485 0.866 -53.520 1.00 13.65 72 LEU C C 1
ATOM 2064 O O . LEU C 2 72 ? -38.904 -0.130 -53.087 1.00 11.85 72 LEU C O 1
ATOM 2069 N N . LYS C 2 73 ? -39.808 1.015 -54.798 1.00 24.41 73 LYS C N 1
ATOM 2070 C CA . LYS C 2 73 ? -39.526 -0.029 -55.767 1.00 22.68 73 LYS C CA 1
ATOM 2071 C C . LYS C 2 73 ? -38.206 0.289 -56.459 1.00 19.54 73 LYS C C 1
ATOM 2072 O O . LYS C 2 73 ? -38.024 1.389 -56.988 1.00 17.60 73 LYS C O 1
ATOM 2078 N N . GLY C 2 74 ? -37.280 -0.664 -56.431 1.00 11.89 74 GLY C N 1
ATOM 2079 C CA . GLY C 2 74 ? -35.984 -0.480 -57.056 1.00 13.56 74 GLY C CA 1
ATOM 2080 C C . GLY C 2 74 ? -35.390 -1.746 -57.649 1.00 14.97 74 GLY C C 1
ATOM 2081 O O . GLY C 2 74 ? -36.042 -2.784 -57.733 1.00 19.88 74 GLY C O 1
ATOM 2082 N N . VAL C 2 75 ? -34.136 -1.647 -58.069 1.00 17.02 75 VAL C N 1
ATOM 2083 C CA . VAL C 2 75 ? -33.405 -2.782 -58.614 1.00 24.65 75 VAL C CA 1
ATOM 2084 C C . VAL C 2 75 ? -31.927 -2.637 -58.265 1.00 22.69 75 VAL C C 1
ATOM 2085 O O . VAL C 2 75 ? -31.374 -1.538 -58.337 1.00 21.14 75 VAL C O 1
ATOM 2089 N N . ILE C 2 76 ? -31.288 -3.735 -57.875 1.00 15.71 76 ILE C N 1
ATOM 2090 C CA . ILE C 2 76 ? -29.868 -3.682 -57.552 1.00 23.02 76 ILE C CA 1
ATOM 2091 C C . ILE C 2 76 ? -29.018 -3.827 -58.818 1.00 23.75 76 ILE C C 1
ATOM 2092 O O . ILE C 2 76 ? -29.026 -4.866 -59.476 1.00 23.66 76 ILE C O 1
ATOM 2097 N N . VAL C 2 77 ? -28.295 -2.762 -59.154 1.00 22.64 77 VAL C N 1
ATOM 2098 C CA . VAL C 2 77 ? -27.631 -2.651 -60.452 1.00 23.40 77 VAL C CA 1
ATOM 2099 C C . VAL C 2 77 ? -26.271 -3.350 -60.544 1.00 30.15 77 VAL C C 1
ATOM 2100 O O . VAL C 2 77 ? -25.913 -3.879 -61.597 1.00 32.64 77 VAL C O 1
ATOM 2104 N N . ASP C 2 78 ? -25.509 -3.347 -59.455 1.00 28.01 78 ASP C N 1
ATOM 2105 C CA . ASP C 2 78 ? -24.261 -4.101 -59.426 1.00 35.09 78 ASP C CA 1
ATOM 2106 C C . ASP C 2 78 ? -24.330 -5.206 -58.375 1.00 33.58 78 ASP C C 1
ATOM 2107 O O . ASP C 2 78 ? -23.824 -5.063 -57.261 1.00 33.18 78 ASP C O 1
ATOM 2112 N N . LYS C 2 79 ? -24.971 -6.308 -58.746 1.00 25.71 79 LYS C N 1
ATOM 2113 C CA . LYS C 2 79 ? -25.133 -7.452 -57.861 1.00 28.74 79 LYS C CA 1
ATOM 2114 C C . LYS C 2 79 ? -23.789 -8.114 -57.547 1.00 35.15 79 LYS C C 1
ATOM 2115 O O . LYS C 2 79 ? -23.686 -8.941 -56.639 1.00 38.97 79 LYS C O 1
ATOM 2121 N N . ASN C 2 80 ? -22.754 -7.727 -58.284 1.00 30.42 80 ASN C N 1
ATOM 2122 C CA . ASN C 2 80 ? -21.455 -8.379 -58.162 1.00 33.68 80 ASN C CA 1
ATOM 2123 C C . ASN C 2 80 ? -20.509 -7.730 -57.156 1.00 38.73 80 ASN C C 1
ATOM 2124 O O . ASN C 2 80 ? -19.501 -8.323 -56.768 1.00 35.93 80 ASN C O 1
ATOM 2129 N N . ASN C 2 81 ? -20.832 -6.514 -56.733 1.00 39.10 81 ASN C N 1
ATOM 2130 C CA . ASN C 2 81 ? -19.967 -5.787 -55.813 1.00 32.91 81 ASN C CA 1
ATOM 2131 C C . ASN C 2 81 ? -20.714 -5.187 -54.629 1.00 35.30 81 ASN C C 1
ATOM 2132 O O . ASN C 2 81 ? -21.943 -5.077 -54.647 1.00 33.44 81 ASN C O 1
ATOM 2137 N N . ALA C 2 82 ? -19.961 -4.791 -53.606 1.00 28.47 82 ALA C N 1
ATOM 2138 C CA . ALA C 2 82 ? -20.533 -4.195 -52.404 1.00 23.05 82 ALA C CA 1
ATOM 2139 C C . ALA C 2 82 ? -19.584 -3.178 -51.773 1.00 14.15 82 ALA C C 1
ATOM 2140 O O . ALA C 2 82 ? -18.386 -3.423 -51.671 1.00 17.47 82 ALA C O 1
ATOM 2142 N N . ILE C 2 83 ? -20.121 -2.034 -51.353 1.00 13.91 83 ILE C N 1
ATOM 2143 C CA . ILE C 2 83 ? -19.329 -1.061 -50.603 1.00 16.24 83 ILE C CA 1
ATOM 2144 C C . ILE C 2 83 ? -19.307 -1.422 -49.120 1.00 17.80 83 ILE C C 1
ATOM 2145 O O . ILE C 2 83 ? -20.323 -1.342 -48.430 1.00 14.64 83 ILE C O 1
ATOM 2150 N N . VAL C 2 84 ? -18.139 -1.828 -48.639 1.00 19.33 84 VAL C N 1
ATOM 2151 C CA . VAL C 2 84 ? -17.979 -2.192 -47.242 1.00 17.44 84 VAL C CA 1
ATOM 2152 C C . VAL C 2 84 ? -17.157 -1.137 -46.520 1.00 13.77 84 VAL C C 1
ATOM 2153 O O . VAL C 2 84 ? -16.151 -0.656 -47.040 1.00 13.07 84 VAL C O 1
ATOM 2157 N N . SER C 2 85 ? -17.589 -0.778 -45.318 1.00 12.44 85 SER C N 1
ATOM 2158 C CA . SER C 2 85 ? -16.918 0.260 -44.554 1.00 16.70 85 SER C CA 1
ATOM 2159 C C . SER C 2 85 ? -15.546 -0.182 -44.041 1.00 21.28 85 SER C C 1
ATOM 2160 O O . SER C 2 85 ? -15.431 -1.172 -43.320 1.00 19.14 85 SER C O 1
ATOM 2163 N N . VAL C 2 86 ? -14.512 0.567 -44.415 1.00 20.00 86 VAL C N 1
ATOM 2164 C CA . VAL C 2 86 ? -13.150 0.273 -43.988 1.00 16.63 86 VAL C CA 1
ATOM 2165 C C . VAL C 2 86 ? -12.829 0.956 -42.660 1.00 17.06 86 VAL C C 1
ATOM 2166 O O . VAL C 2 86 ? -11.811 0.661 -42.035 1.00 20.74 86 VAL C O 1
ATOM 2168 N N . GLY C 2 87 ? -13.704 1.863 -42.234 1.00 15.61 87 GLY C N 1
ATOM 2169 C CA . GLY C 2 87 ? -13.515 2.592 -40.991 1.00 15.89 87 GLY C CA 1
ATOM 2170 C C . GLY C 2 87 ? -13.001 4.002 -41.203 1.00 15.41 87 GLY C C 1
ATOM 2171 O O . GLY C 2 87 ? -12.447 4.320 -42.252 1.00 18.15 87 GLY C O 1
ATOM 2172 N N . SER C 2 88 ? -13.203 4.855 -40.204 1.00 13.97 88 SER C N 1
ATOM 2173 C CA . SER C 2 88 ? -12.628 6.203 -40.188 1.00 22.31 88 SER C CA 1
ATOM 2174 C C . SER C 2 88 ? -13.091 7.140 -41.315 1.00 23.98 88 SER C C 1
ATOM 2175 O O . SER C 2 88 ? -12.328 7.996 -41.769 1.00 19.83 88 SER C O 1
ATOM 2178 N N . GLY C 2 89 ? -14.341 6.983 -41.749 1.00 18.80 89 GLY C N 1
ATOM 2179 C CA . GLY C 2 89 ? -14.923 7.848 -42.762 1.00 15.56 89 GLY C CA 1
ATOM 2180 C C . GLY C 2 89 ? -14.772 7.336 -44.182 1.00 16.94 89 GLY C C 1
ATOM 2181 O O . GLY C 2 89 ? -15.020 8.065 -45.145 1.00 16.23 89 GLY C O 1
ATOM 2182 N N . TYR C 2 90 ? -14.373 6.076 -44.314 1.00 19.03 90 TYR C N 1
ATOM 2183 C CA . TYR C 2 90 ? -14.087 5.492 -45.620 1.00 16.45 90 TYR C CA 1
ATOM 2184 C C . TYR C 2 90 ? -14.720 4.111 -45.802 1.00 15.93 90 TYR C C 1
ATOM 2185 O O . TYR C 2 90 ? -14.843 3.340 -44.852 1.00 13.13 90 TYR C O 1
ATOM 2194 N N . ALA C 2 91 ? -15.117 3.805 -47.032 1.00 14.96 91 ALA C N 1
ATOM 2195 C CA . ALA C 2 91 ? -15.635 2.484 -47.371 1.00 14.92 91 ALA C CA 1
ATOM 2196 C C . ALA C 2 91 ? -15.206 2.120 -48.784 1.00 18.12 91 ALA C C 1
ATOM 2197 O O . ALA C 2 91 ? -15.244 2.954 -49.682 1.00 14.54 91 ALA C O 1
ATOM 2199 N N . VAL C 2 92 ? -14.794 0.874 -48.980 1.00 16.32 92 VAL C N 1
ATOM 2200 C CA . VAL C 2 92 ? -14.292 0.452 -50.276 1.00 12.91 92 VAL C CA 1
ATOM 2201 C C . VAL C 2 92 ? -15.258 -0.492 -50.976 1.00 15.42 92 VAL C C 1
ATOM 2202 O O . VAL C 2 92 ? -15.884 -1.345 -50.345 1.00 11.85 92 VAL C O 1
ATOM 2206 N N . GLU C 2 93 ? -15.377 -0.325 -52.287 1.00 17.57 93 GLU C N 1
ATOM 2207 C CA . GLU C 2 93 ? -16.168 -1.234 -53.101 1.00 18.66 93 GLU C CA 1
ATOM 2208 C C . GLU C 2 93 ? -15.371 -2.502 -53.380 1.00 18.82 93 GLU C C 1
ATOM 2209 O O . GLU C 2 93 ? -14.209 -2.442 -53.778 1.00 23.14 93 GLU C O 1
ATOM 2215 N N . ARG C 2 94 ? -16.002 -3.648 -53.160 1.00 20.01 94 ARG C N 1
ATOM 2216 C CA . ARG C 2 94 ? -15.342 -4.936 -53.302 1.00 20.82 94 ARG C CA 1
ATOM 2217 C C . ARG C 2 94 ? -16.218 -5.857 -54.118 1.00 24.04 94 ARG C C 1
ATOM 2218 O O . ARG C 2 94 ? -17.405 -5.600 -54.280 1.00 34.43 94 ARG C O 1
ATOM 2226 N N . SER C 2 95 ? -15.642 -6.940 -54.624 1.00 28.51 95 SER C N 1
ATOM 2227 C CA . SER C 2 95 ? -16.449 -7.996 -55.211 1.00 36.82 95 SER C CA 1
ATOM 2228 C C . SER C 2 95 ? -17.195 -8.651 -54.064 1.00 36.09 95 SER C C 1
ATOM 2229 O O . SER C 2 95 ? -16.771 -8.549 -52.912 1.00 33.51 95 SER C O 1
ATOM 2232 N N . ILE C 2 96 ? -18.306 -9.313 -54.371 1.00 33.80 96 ILE C N 1
ATOM 2233 C CA . ILE C 2 96 ? -19.081 -10.012 -53.353 1.00 30.69 96 ILE C CA 1
ATOM 2234 C C . ILE C 2 96 ? -18.178 -10.864 -52.453 1.00 30.92 96 ILE C C 1
ATOM 2235 O O . ILE C 2 96 ? -18.308 -10.843 -51.231 1.00 25.88 96 ILE C O 1
ATOM 2240 N N . ASP C 2 97 ? -17.251 -11.594 -53.065 1.00 34.97 97 ASP C N 1
ATOM 2241 C CA . ASP C 2 97 ? -16.348 -12.475 -52.328 1.00 32.88 97 ASP C CA 1
ATOM 2242 C C . ASP C 2 97 ? -15.380 -11.706 -51.436 1.00 32.90 97 ASP C C 1
ATOM 2243 O O . ASP C 2 97 ? -15.221 -12.027 -50.258 1.00 28.67 97 ASP C O 1
ATOM 2248 N N . GLU C 2 98 ? -14.725 -10.700 -52.010 1.00 34.50 98 GLU C N 1
ATOM 2249 C CA . GLU C 2 98 ? -13.806 -9.855 -51.259 1.00 26.74 98 GLU C CA 1
ATOM 2250 C C . GLU C 2 98 ? -14.530 -9.217 -50.084 1.00 24.17 98 GLU C C 1
ATOM 2251 O O . GLU C 2 98 ? -13.972 -9.083 -48.996 1.00 21.36 98 GLU C O 1
ATOM 2257 N N . ALA C 2 99 ? -15.783 -8.835 -50.317 1.00 31.41 99 ALA C N 1
ATOM 2258 C CA . ALA C 2 99 ? -16.629 -8.230 -49.292 1.00 25.54 99 ALA C CA 1
ATOM 2259 C C . ALA C 2 99 ? -16.966 -9.215 -48.175 1.00 20.19 99 ALA C C 1
ATOM 2260 O O . ALA C 2 99 ? -16.790 -8.910 -46.998 1.00 16.93 99 ALA C O 1
ATOM 2262 N N . ILE C 2 100 ? -17.457 -10.391 -48.553 1.00 19.99 100 ILE C N 1
ATOM 2263 C CA . ILE C 2 100 ? -17.773 -11.440 -47.593 1.00 20.25 100 ILE C CA 1
ATOM 2264 C C . ILE C 2 100 ? -16.540 -11.800 -46.780 1.00 26.89 100 ILE C C 1
ATOM 2265 O O . ILE C 2 100 ? -16.613 -11.987 -45.565 1.00 25.07 100 ILE C O 1
ATOM 2270 N N . SER C 2 101 ? -15.405 -11.883 -47.465 1.00 31.46 101 SER C N 1
ATOM 2271 C CA . SER C 2 101 ? -14.132 -12.212 -46.834 1.00 32.10 101 SER C CA 1
ATOM 2272 C C . SER C 2 101 ? -13.729 -11.176 -45.780 1.00 34.16 101 SER C C 1
ATOM 2273 O O . SER C 2 101 ? -13.286 -11.532 -44.688 1.00 29.48 101 SER C O 1
ATOM 2276 N N . PHE C 2 102 ? -13.883 -9.897 -46.111 1.00 36.97 102 PHE C N 1
ATOM 2277 C CA . PHE C 2 102 ? -13.561 -8.823 -45.177 1.00 30.42 102 PHE C CA 1
ATOM 2278 C C . PHE C 2 102 ? -14.522 -8.830 -43.994 1.00 28.34 102 PHE C C 1
ATOM 2279 O O . PHE C 2 102 ? -14.131 -8.545 -42.864 1.00 30.83 102 PHE C O 1
ATOM 2287 N N . LEU C 2 103 ? -15.781 -9.159 -44.263 1.00 31.11 103 LEU C N 1
ATOM 2288 C CA . LEU C 2 103 ? -16.792 -9.234 -43.216 1.00 31.89 103 LEU C CA 1
ATOM 2289 C C . LEU C 2 103 ? -16.504 -10.366 -42.245 1.00 38.08 103 LEU C C 1
ATOM 2290 O O . LEU C 2 103 ? -16.714 -10.224 -41.042 1.00 38.09 103 LEU C O 1
ATOM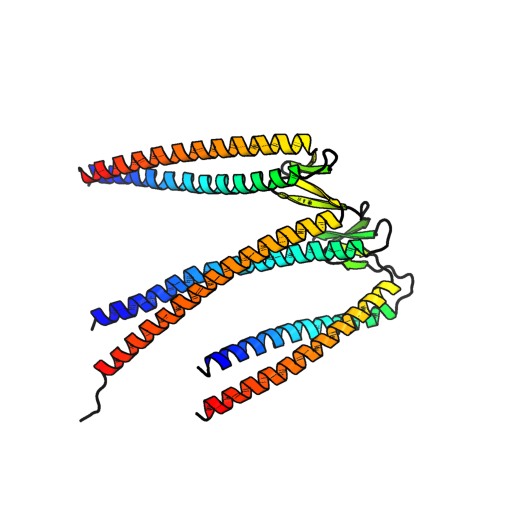 2295 N N . GLU C 2 104 ? -16.028 -11.490 -42.776 1.00 43.54 104 GLU C N 1
ATOM 2296 C CA . GLU C 2 104 ? -15.668 -12.640 -41.950 1.00 41.15 104 GLU C CA 1
ATOM 2297 C C . GLU C 2 104 ? -14.430 -12.348 -41.103 1.00 37.46 104 GLU C C 1
ATOM 2298 O O . GLU C 2 104 ? -14.241 -12.939 -40.042 1.00 40.02 104 GLU C O 1
ATOM 2304 N N . LYS C 2 105 ? -13.597 -11.424 -41.568 1.00 31.92 105 LYS C N 1
ATOM 2305 C CA . LYS C 2 105 ? -12.427 -11.008 -40.807 1.00 38.45 105 LYS C CA 1
ATOM 2306 C C . LYS C 2 105 ? -12.811 -10.060 -39.669 1.00 44.32 105 LYS C C 1
ATOM 2307 O O . LYS C 2 105 ? -12.192 -10.080 -38.607 1.00 44.36 105 LYS C O 1
ATOM 2313 N N . ARG C 2 106 ? -13.834 -9.238 -39.888 1.00 47.32 106 ARG C N 1
ATOM 2314 C CA . ARG C 2 106 ? -14.370 -8.400 -38.817 1.00 45.35 106 ARG C CA 1
ATOM 2315 C C . ARG C 2 106 ? -15.261 -9.224 -37.894 1.00 36.36 106 ARG C C 1
ATOM 2316 O O . ARG C 2 106 ? -15.455 -8.884 -36.728 1.00 31.52 106 ARG C O 1
ATOM 2324 N N . LEU C 2 107 ? -15.791 -10.315 -38.434 1.00 39.97 107 LEU C N 1
ATOM 2325 C CA . LEU C 2 107 ? -16.639 -11.236 -37.689 1.00 37.52 107 LEU C CA 1
ATOM 2326 C C . LEU C 2 107 ? -15.790 -12.061 -36.729 1.00 45.22 107 LEU C C 1
ATOM 2327 O O . LEU C 2 107 ? -16.294 -12.629 -35.760 1.00 52.57 107 LEU C O 1
ATOM 2332 N N . LYS C 2 108 ? -14.494 -12.125 -37.011 1.00 49.31 108 LYS C N 1
ATOM 2333 C CA . LYS C 2 108 ? -13.559 -12.837 -36.154 1.00 46.97 108 LYS C CA 1
ATOM 2334 C C . LYS C 2 108 ? -12.960 -11.890 -35.117 1.00 44.68 108 LYS C C 1
ATOM 2335 O O . LYS C 2 108 ? -12.527 -12.320 -34.050 1.00 47.48 108 LYS C O 1
ATOM 2341 N N . GLU C 2 109 ? -12.952 -10.597 -35.436 1.00 46.77 109 GLU C N 1
ATOM 2342 C CA . GLU C 2 109 ? -12.533 -9.570 -34.487 1.00 39.58 109 GLU C CA 1
ATOM 2343 C C . GLU C 2 109 ? -13.530 -9.495 -33.340 1.00 42.05 109 GLU C C 1
ATOM 2344 O O . GLU C 2 109 ? -13.153 -9.309 -32.184 1.00 37.17 109 GLU C O 1
ATOM 2350 N N . TYR C 2 110 ? -14.810 -9.632 -33.675 1.00 55.55 110 TYR C N 1
ATOM 2351 C CA . TYR C 2 110 ? -15.866 -9.684 -32.673 1.00 57.00 110 TYR C CA 1
ATOM 2352 C C . TYR C 2 110 ? -15.786 -10.988 -31.899 1.00 54.00 110 TYR C C 1
ATOM 2353 O O . TYR C 2 110 ? -16.025 -11.024 -30.692 1.00 53.35 110 TYR C O 1
ATOM 2362 N N . ASP C 2 111 ? -15.439 -12.055 -32.606 1.00 47.42 111 ASP C N 1
ATOM 2363 C CA . ASP C 2 111 ? -15.375 -13.382 -32.020 1.00 51.48 111 ASP C CA 1
ATOM 2364 C C . ASP C 2 111 ? -14.360 -13.432 -30.880 1.00 50.31 111 ASP C C 1
ATOM 2365 O O . ASP C 2 111 ? -14.509 -14.212 -29.942 1.00 51.10 111 ASP C O 1
ATOM 2370 N N . GLU C 2 112 ? -13.336 -12.589 -30.962 1.00 53.41 112 GLU C N 1
ATOM 2371 C CA . GLU C 2 112 ? -12.275 -12.575 -29.958 1.00 52.24 112 GLU C CA 1
ATOM 2372 C C . GLU C 2 112 ? -12.553 -11.589 -28.830 1.00 52.76 112 GLU C C 1
ATOM 2373 O O . GLU C 2 112 ? -12.147 -11.813 -27.692 1.00 62.60 112 GLU C O 1
ATOM 2379 N N . ALA C 2 113 ? -13.239 -10.496 -29.150 1.00 59.90 113 ALA C N 1
ATOM 2380 C CA . ALA C 2 113 ? -13.638 -9.528 -28.135 1.00 52.25 113 ALA C CA 1
ATOM 2381 C C . ALA C 2 113 ? -14.638 -10.171 -27.184 1.00 54.44 113 ALA C C 1
ATOM 2382 O O . ALA C 2 113 ? -14.672 -9.859 -25.995 1.00 65.06 113 ALA C O 1
ATOM 2384 N N . ILE C 2 114 ? -15.449 -11.076 -27.722 1.00 54.66 114 ILE C N 1
ATOM 2385 C CA . ILE C 2 114 ? -16.403 -11.828 -26.920 1.00 54.93 114 ILE C CA 1
ATOM 2386 C C . ILE C 2 114 ? -15.681 -12.722 -25.918 1.00 67.02 114 ILE C C 1
ATOM 2387 O O . ILE C 2 114 ? -16.053 -12.776 -24.748 1.00 74.42 114 ILE C O 1
ATOM 2392 N N . LYS C 2 115 ? -14.647 -13.418 -26.384 1.00 68.45 115 LYS C N 1
ATOM 2393 C CA . LYS C 2 115 ? -13.852 -14.293 -25.526 1.00 67.32 115 LYS C CA 1
ATOM 2394 C C . LYS C 2 115 ? -13.254 -13.526 -24.352 1.00 60.92 115 LYS C C 1
ATOM 2395 O O . LYS C 2 115 ? -13.370 -13.947 -23.204 1.00 59.43 115 LYS C O 1
ATOM 2401 N N . LYS C 2 116 ? -12.605 -12.406 -24.654 1.00 59.49 116 LYS C N 1
ATOM 2402 C CA . LYS C 2 116 ? -11.998 -11.565 -23.629 1.00 63.52 116 LYS C CA 1
ATOM 2403 C C . LYS C 2 116 ? -13.003 -11.197 -22.549 1.00 72.16 116 LYS C C 1
ATOM 2404 O O . LYS C 2 116 ? -12.758 -11.407 -21.362 1.00 78.80 116 LYS C O 1
ATOM 2410 N N . THR C 2 117 ? -14.133 -10.643 -22.974 1.00 78.12 117 THR C N 1
ATOM 2411 C CA . THR C 2 117 ? -15.168 -10.189 -22.052 1.00 89.04 117 THR C CA 1
ATOM 2412 C C . THR C 2 117 ? -15.855 -11.364 -21.359 1.00 85.24 117 THR C C 1
ATOM 2413 O O . THR C 2 117 ? -16.397 -11.224 -20.262 1.00 86.87 117 THR C O 1
ATOM 2417 N N . GLN C 2 118 ? -15.818 -12.525 -22.002 1.00 77.25 118 GLN C N 1
ATOM 2418 C CA . GLN C 2 118 ? -16.442 -13.721 -21.455 1.00 78.10 118 GLN C CA 1
ATOM 2419 C C . GLN C 2 118 ? -15.510 -14.404 -20.458 1.00 78.02 118 GLN C C 1
ATOM 2420 O O . GLN C 2 118 ? -15.947 -15.212 -19.639 1.00 81.48 118 GLN C O 1
ATOM 2426 N N . GLY C 2 119 ? -14.226 -14.068 -20.534 1.00 79.16 119 GLY C N 1
ATOM 2427 C CA . GLY C 2 119 ? -13.222 -14.643 -19.656 1.00 78.44 119 GLY C CA 1
ATOM 2428 C C . GLY C 2 119 ? -12.970 -13.799 -18.422 1.00 78.88 119 GLY C C 1
ATOM 2429 O O . GLY C 2 119 ? -12.538 -14.309 -17.388 1.00 82.28 119 GLY C O 1
ATOM 2430 N N . ALA C 2 120 ? -13.229 -12.500 -18.536 1.00 81.08 120 ALA C N 1
ATOM 2431 C CA . ALA C 2 120 ? -13.145 -11.598 -17.394 1.00 85.70 120 ALA C CA 1
ATOM 2432 C C . ALA C 2 120 ? -14.412 -11.733 -16.562 1.00 91.83 120 ALA C C 1
ATOM 2433 O O . ALA C 2 120 ? -14.395 -11.557 -15.344 1.00 96.45 120 ALA C O 1
ATOM 2435 N N . LEU C 2 121 ? -15.512 -12.046 -17.242 1.00 90.18 121 LEU C N 1
ATOM 2436 C CA . LEU C 2 121 ? -16.782 -12.338 -16.589 1.00 94.93 121 LEU C CA 1
ATOM 2437 C C . LEU C 2 121 ? -16.703 -13.709 -15.923 1.00 97.25 121 LEU C C 1
ATOM 2438 O O . LEU C 2 121 ? -17.508 -14.041 -15.053 1.00 103.72 121 LEU C O 1
ATOM 2443 N N . ALA C 2 122 ? -15.720 -14.501 -16.343 1.00 95.99 122 ALA C N 1
ATOM 2444 C CA . ALA C 2 122 ? -15.492 -15.819 -15.768 1.00 95.90 122 ALA C CA 1
ATOM 2445 C C . ALA C 2 122 ? -14.754 -15.712 -14.437 1.00 97.77 122 ALA C C 1
ATOM 2446 O O . ALA C 2 122 ? -15.210 -16.237 -13.423 1.00 98.09 122 ALA C O 1
ATOM 2448 N N . GLU C 2 123 ? -13.615 -15.024 -14.446 1.00 101.61 123 GLU C N 1
ATOM 2449 C CA . GLU C 2 123 ? -12.811 -14.869 -13.239 1.00 104.07 123 GLU C CA 1
ATOM 2450 C C . GLU C 2 123 ? -13.525 -14.035 -12.179 1.00 104.29 123 GLU C C 1
ATOM 2451 O O . GLU C 2 123 ? -13.205 -14.124 -10.994 1.00 109.64 123 GLU C O 1
ATOM 2457 N N . LEU C 2 124 ? -14.483 -13.219 -12.603 1.00 91.17 124 LEU C N 1
ATOM 2458 C CA . LEU C 2 124 ? -15.265 -12.438 -11.653 1.00 89.36 124 LEU C CA 1
ATOM 2459 C C . LEU C 2 124 ? -16.322 -13.303 -10.971 1.00 97.93 124 LEU C C 1
ATOM 2460 O O . LEU C 2 124 ? -16.680 -13.058 -9.820 1.00 109.16 124 LEU C O 1
ATOM 2465 N N . GLU C 2 125 ? -16.811 -14.318 -11.678 1.00 97.46 125 GLU C N 1
ATOM 2466 C CA . GLU C 2 125 ? -17.716 -15.299 -11.082 1.00 101.24 125 GLU C CA 1
ATOM 2467 C C . GLU C 2 125 ? -16.920 -16.294 -10.242 1.00 102.30 125 GLU C C 1
ATOM 2468 O O . GLU C 2 125 ? -17.484 -17.136 -9.540 1.00 96.20 125 GLU C O 1
ATOM 2474 N N . LYS C 2 126 ? -15.600 -16.181 -10.330 1.00 105.79 126 LYS C N 1
ATOM 2475 C CA . LYS C 2 126 ? -14.680 -17.004 -9.560 1.00 94.83 126 LYS C CA 1
ATOM 2476 C C . LYS C 2 126 ? -14.346 -16.294 -8.257 1.00 91.08 126 LYS C C 1
ATOM 2477 O O . LYS C 2 126 ? -14.240 -16.919 -7.204 1.00 98.31 126 LYS C O 1
ATOM 2483 N N . ARG C 2 127 ? -14.190 -14.977 -8.341 1.00 100.34 127 ARG C N 1
ATOM 2484 C CA . ARG C 2 127 ? -13.866 -14.160 -7.179 1.00 102.46 127 ARG C CA 1
ATOM 2485 C C . ARG C 2 127 ? -15.091 -13.941 -6.296 1.00 99.50 127 ARG C C 1
ATOM 2486 O O . ARG C 2 127 ? -14.964 -13.533 -5.144 1.00 108.17 127 ARG C O 1
ATOM 2494 N N . ILE C 2 128 ? -16.274 -14.211 -6.841 1.00 102.18 128 ILE C N 1
ATOM 2495 C CA . ILE C 2 128 ? -17.504 -14.157 -6.055 1.00 109.13 128 ILE C CA 1
ATOM 2496 C C . ILE C 2 128 ? -17.779 -15.509 -5.408 1.00 104.71 128 ILE C C 1
ATOM 2497 O O . ILE C 2 128 ? -18.300 -15.582 -4.296 1.00 102.19 128 ILE C O 1
ATOM 2502 N N . GLY C 2 129 ? -17.426 -16.578 -6.115 1.00 100.05 129 GLY C N 1
ATOM 2503 C CA . GLY C 2 129 ? -17.608 -17.921 -5.601 1.00 103.11 129 GLY C CA 1
ATOM 2504 C C . GLY C 2 129 ? -16.688 -18.195 -4.430 1.00 103.85 129 GLY C C 1
ATOM 2505 O O . GLY C 2 129 ? -17.048 -18.919 -3.504 1.00 103.71 129 GLY C O 1
ATOM 2506 N N . GLU C 2 130 ? -15.498 -17.606 -4.471 1.00 105.07 130 GLU C N 1
ATOM 2507 C CA . GLU C 2 130 ? -14.506 -17.800 -3.420 1.00 104.51 130 GLU C CA 1
ATOM 2508 C C . GLU C 2 130 ? -14.652 -16.769 -2.302 1.00 104.40 130 GLU C C 1
ATOM 2509 O O . GLU C 2 130 ? -14.029 -16.895 -1.248 1.00 109.28 130 GLU C O 1
ATOM 2515 N N . VAL C 2 131 ? -15.475 -15.750 -2.535 1.00 99.68 131 VAL C N 1
ATOM 2516 C CA . VAL C 2 131 ? -15.764 -14.755 -1.505 1.00 108.26 131 VAL C CA 1
ATOM 2517 C C . VAL C 2 131 ? -17.006 -15.144 -0.704 1.00 110.57 131 VAL C C 1
ATOM 2518 O O . VAL C 2 131 ? -17.056 -14.952 0.513 1.00 116.88 131 VAL C O 1
ATOM 2522 N N . ALA C 2 132 ? -18.000 -15.704 -1.387 1.00 103.16 132 ALA C N 1
ATOM 2523 C CA . ALA C 2 132 ? -19.179 -16.240 -0.717 1.00 98.79 132 ALA C CA 1
ATOM 2524 C C . ALA C 2 132 ? -18.837 -17.580 -0.073 1.00 103.36 132 ALA C C 1
ATOM 2525 O O . ALA C 2 132 ? -19.647 -18.166 0.643 1.00 104.29 132 ALA C O 1
ATOM 2527 N N . ARG C 2 133 ? -17.624 -18.054 -0.342 1.00 109.50 133 ARG C N 1
ATOM 2528 C CA . ARG C 2 133 ? -17.117 -19.293 0.235 1.00 108.65 133 ARG C CA 1
ATOM 2529 C C . ARG C 2 133 ? -16.262 -18.999 1.465 1.00 104.68 133 ARG C C 1
ATOM 2530 O O . ARG C 2 133 ? -16.274 -19.756 2.436 1.00 113.49 133 ARG C O 1
ATOM 2538 N N . LYS C 2 134 ? -15.526 -17.892 1.419 1.00 102.14 134 LYS C N 1
ATOM 2539 C CA . LYS C 2 134 ? -14.726 -17.453 2.558 1.00 105.14 134 LYS C CA 1
ATOM 2540 C C . LYS C 2 134 ? -15.607 -16.859 3.652 1.00 111.09 134 LYS C C 1
ATOM 2541 O O . LYS C 2 134 ? -15.257 -16.897 4.832 1.00 114.90 134 LYS C O 1
ATOM 2547 N N . ALA C 2 135 ? -16.751 -16.312 3.252 1.00 107.74 135 ALA C N 1
ATOM 2548 C CA . ALA C 2 135 ? -17.663 -15.665 4.189 1.00 106.06 135 ALA C CA 1
ATOM 2549 C C . ALA C 2 135 ? -18.695 -16.635 4.767 1.00 113.40 135 ALA C C 1
ATOM 2550 O O . ALA C 2 135 ? -19.127 -16.480 5.910 1.00 110.61 135 ALA C O 1
ATOM 2552 N N . GLN C 2 136 ? -19.091 -17.629 3.976 1.00 114.69 136 GLN C N 1
ATOM 2553 C CA . GLN C 2 136 ? -20.003 -18.666 4.453 1.00 106.46 136 GLN C CA 1
ATOM 2554 C C . GLN C 2 136 ? -19.290 -19.544 5.472 1.00 114.08 136 GLN C C 1
ATOM 2555 O O . GLN C 2 136 ? -19.924 -20.235 6.269 1.00 111.81 136 GLN C O 1
ATOM 2557 N N . GLU C 2 137 ? -17.961 -19.508 5.433 1.00 117.11 137 GLU C N 1
ATOM 2558 C CA . GLU C 2 137 ? -17.133 -20.242 6.380 1.00 110.30 137 GLU C CA 1
ATOM 2559 C C . GLU C 2 137 ? -16.842 -19.385 7.608 1.00 117.29 137 GLU C C 1
ATOM 2560 O O . GLU C 2 137 ? -16.573 -19.905 8.691 1.00 126.97 137 GLU C O 1
ATOM 2562 N N . VAL C 2 138 ? -16.895 -18.068 7.430 1.00 114.66 138 VAL C N 1
ATOM 2563 C CA . VAL C 2 138 ? -16.708 -17.134 8.535 1.00 112.71 138 VAL C CA 1
ATOM 2564 C C . VAL C 2 138 ? -17.993 -17.017 9.346 1.00 116.69 138 VAL C C 1
ATOM 2565 O O . VAL C 2 138 ? -17.970 -16.655 10.523 1.00 112.69 138 VAL C O 1
ATOM 2567 N N . GLN C 2 139 ? -19.113 -17.326 8.702 1.00 117.99 139 GLN C N 1
ATOM 2568 C CA . GLN C 2 139 ? -20.412 -17.315 9.361 1.00 113.79 139 GLN C CA 1
ATOM 2569 C C . GLN C 2 139 ? -20.644 -18.632 10.092 1.00 117.63 139 GLN C C 1
ATOM 2570 O O . GLN C 2 139 ? -21.386 -18.687 11.073 1.00 113.63 139 GLN C O 1
ATOM 2572 N N . GLN C 2 140 ? -20.001 -19.690 9.605 1.00 125.33 140 GLN C N 1
ATOM 2573 C CA . GLN C 2 140 ? -20.130 -21.018 10.198 1.00 122.86 140 GLN C CA 1
ATOM 2574 C C . GLN C 2 140 ? -19.369 -21.116 11.516 1.00 121.11 140 GLN C C 1
ATOM 2575 O O . GLN C 2 140 ? -19.892 -21.629 12.506 1.00 118.59 140 GLN C O 1
ATOM 2577 N N . LYS C 2 141 ? -18.135 -20.620 11.523 1.00 125.32 141 LYS C N 1
ATOM 2578 C CA . LYS C 2 141 ? -17.309 -20.625 12.726 1.00 120.41 141 LYS C CA 1
ATOM 2579 C C . LYS C 2 141 ? -17.782 -19.572 13.724 1.00 122.09 141 LYS C C 1
ATOM 2580 O O . LYS C 2 141 ? -17.264 -19.481 14.837 1.00 116.51 141 LYS C O 1
ATOM 2582 N N . GLN C 2 142 ? -18.769 -18.779 13.314 1.00 119.25 142 GLN C N 1
ATOM 2583 C CA . GLN C 2 142 ? -19.335 -17.743 14.169 1.00 106.99 142 GLN C CA 1
ATOM 2584 C C . GLN C 2 142 ? -20.548 -18.264 14.932 1.00 111.13 142 GLN C C 1
ATOM 2585 O O . GLN C 2 142 ? -20.851 -17.796 16.030 1.00 114.52 142 GLN C O 1
ATOM 2587 N N . SER C 2 143 ? -21.238 -19.237 14.345 1.00 108.19 143 SER C N 1
ATOM 2588 C CA . SER C 2 143 ? -22.412 -19.832 14.974 1.00 102.48 143 SER C CA 1
ATOM 2589 C C . SER C 2 143 ? -22.029 -21.019 15.851 1.00 100.41 143 SER C C 1
ATOM 2590 O O . SER C 2 143 ? -22.887 -21.642 16.474 1.00 95.30 143 SER C O 1
ATOM 2592 N N . MET C 2 144 ? -20.737 -21.327 15.896 1.00 106.21 144 MET C N 1
ATOM 2593 C CA . MET C 2 144 ? -20.240 -22.426 16.718 1.00 104.31 144 MET C CA 1
ATOM 2594 C C . MET C 2 144 ? -19.537 -21.916 17.970 1.00 104.61 144 MET C C 1
ATOM 2595 O O . MET C 2 144 ? -19.597 -22.546 19.026 1.00 101.70 144 MET C O 1
ATOM 2600 N N . THR C 2 145 ? -18.866 -20.775 17.844 1.00 107.05 145 THR C N 1
ATOM 2601 C CA . THR C 2 145 ? -18.268 -20.113 18.995 1.00 101.27 145 THR C CA 1
ATOM 2602 C C . THR C 2 145 ? -19.382 -19.701 19.947 1.00 101.65 145 THR C C 1
ATOM 2603 O O . THR C 2 145 ? -19.162 -19.513 21.144 1.00 100.63 145 THR C O 1
ATOM 2605 N N . SER C 2 146 ? -20.583 -19.570 19.393 1.00 98.73 146 SER C N 1
ATOM 2606 C CA . SER C 2 146 ? -21.768 -19.234 20.167 1.00 100.99 146 SER C CA 1
ATOM 2607 C C . SER C 2 146 ? -22.479 -20.486 20.675 1.00 115.69 146 SER C C 1
ATOM 2608 O O . SER C 2 146 ? -22.873 -20.552 21.842 1.00 117.18 146 SER C O 1
ATOM 2611 N N . PHE C 2 147 ? -22.637 -21.481 19.804 1.00 111.75 147 PHE C N 1
ATOM 2612 C CA . PHE C 2 147 ? -23.390 -22.688 20.138 1.00 94.94 147 PHE C CA 1
ATOM 2613 C C . PHE C 2 147 ? -22.745 -23.527 21.239 1.00 101.46 147 PHE C C 1
ATOM 2614 O O . PHE C 2 147 ? -21.526 -23.521 21.417 1.00 98.75 147 PHE C O 1
ATOM 2622 N N . LYS C 2 148 ? -23.591 -24.255 21.967 1.00 107.69 148 LYS C N 1
ATOM 2623 C CA . LYS C 2 148 ? -23.144 -25.163 23.013 1.00 101.65 148 LYS C CA 1
ATOM 2624 C C . LYS C 2 148 ? -24.271 -26.119 23.411 1.00 90.98 148 LYS C C 1
ATOM 2625 O O . LYS C 2 148 ? -25.417 -25.699 23.583 1.00 77.90 148 LYS C O 1
ATOM 2627 N N . VAL C 2 149 ? -23.940 -27.403 23.537 1.00 96.03 149 VAL C N 1
ATOM 2628 C CA . VAL C 2 149 ? -24.880 -28.410 24.022 1.00 88.60 149 VAL C CA 1
ATOM 2629 C C . VAL C 2 149 ? -25.296 -28.033 25.444 1.00 84.80 149 VAL C C 1
ATOM 2630 O O . VAL C 2 149 ? -24.446 -27.697 26.269 1.00 91.98 149 VAL C O 1
ATOM 2634 N N . LYS C 2 150 ? -26.593 -28.083 25.735 1.00 71.48 150 LYS C N 1
ATOM 2635 C CA . LYS C 2 150 ? -27.102 -27.489 26.975 1.00 79.97 150 LYS C CA 1
ATOM 2636 C C . LYS C 2 150 ? -27.044 -28.365 28.231 1.00 72.13 150 LYS C C 1
ATOM 2637 O O . LYS C 2 150 ? -27.123 -29.592 28.162 1.00 56.05 150 LYS C O 1
ATOM 2643 N N . LYS C 2 151 ? -26.906 -27.691 29.373 1.00 80.51 151 LYS C N 1
ATOM 2644 C CA . LYS C 2 151 ? -26.827 -28.320 30.692 1.00 67.36 151 LYS C CA 1
ATOM 2645 C C . LYS C 2 151 ? -25.837 -29.475 30.774 1.00 70.97 151 LYS C C 1
ATOM 2646 O O . LYS C 2 151 ? -25.247 -29.722 31.827 1.00 67.54 151 LYS C O 1
#

Radius of gyration: 30.83 Å; Cα contacts (8 Å, |Δi|>4): 324; chains: 3; bounding box: 57×70×94 Å

InterPro domains:
  IPR002777 Prefoldin beta-like [PF01920] (9-111)
  IPR009053 Prefoldin [G3DSA:1.10.287.370] (1-117)
  IPR012713 Prefoldin subunit beta [MF_00307] (1-117)
  IPR012713 Prefoldin subunit beta [TIGR02338] (4-112)

Nearest PDB structures (foldseek):
  2zdi-assembly1_A-2  TM=1.010E+00  e=1.067E-14  Pyrococcus horikoshii
  2zdi-assembly1_B-2  TM=9.554E-01  e=1.736E-13  Pyrococcus horikoshii
  2zqm-assembly1_A  TM=8.711E-01  e=6.790E-11  Thermococcus sp. JCM 11816
  1fxk-assembly1_B  TM=9.229E-01  e=2.744E-07  Methanothermobacter thermautotrophicus
  3aei-assembly1_A  TM=8.644E-01  e=1.304E-04  Thermococcus sp. JCM 11816

B-factor: mean 59.23, std 33.39, range [11.85, 148.61]

Sequence (355 aa):
AMLGQLDTYQQQLQLVIQQKQKVQADLNEAKKALEEIETLPDDAQIYKTVGTLIVKTTKEKAVQELKEKIETLEVRLNALNRQEQKINEKVKELTQKIQAAPPQVQAMLGQLDTYQQQLQLVIQQKQKVQADLNEAKKALEEIETLPDDAQIYKTVGTLIVKTTKEKAVQELKEKIETLEVRLNALNRQEQKINEKVKELTQKIQAAMAQNNKELEKLAYEYQVLQAQAQILAQNLELLNLAKAEVQTVRETLENLKKIEEEKPEILVPIGAGSFLKGVIVDKNNAIVSVGSGYAVERSIDEAISFLEKRLKEYDEAIKKTQGALAELEKRIGEVARKAQEVQQKQSMTSFKVKK

CATH classification: 1.10.287.370

GO terms:
  GO:0005515 protein binding (F, IPI)

Secondary structure (DSSP, 8-state):
--STTHHHHHHHHHHHHHHHHHHHHHHHHHHHHHHHHHTS-TT--EEEEETTEEEEE-HHHHHHHHHHHHHHHHHHHHHHHHHHHHHHHHHHHHHHHHHH-/-HHHHHHHHHHHHHHHHHHHHHHHHHHHHHHHHHHHHHHHHHTTS-TT-EEEEEETTEEEEEEHHHHHHHHHHHHHHHHHHHHHHHHHHHHHHHHHHHHHHHHHT-/--SSTTHHHHHHHHHHHHTTTTHHHHHHHHHHHHHHHHHHHHHHHHHHHTT---SS-EEEEE-SSS-EEEEE-S-TTEEEEEEETTEEEEEEHHHHHHHHHHHHHHHHHHHHHHHHHHHHHHHHHHTHHHHHHHHHHTTTTTT-----

Solvent-accessible surface area: 23444 Å² total; per-residue (Å²): 134,90,64,54,38,40,88,44,78,79,124,86,23,108,111,7,71,115,48,42,62,124,2,86,62,38,7,80,109,5,91,141,46,24,128,124,13,86,111,67,82,120,126,19,130,34,52,50,104,4,43,89,45,35,2,24,11,64,23,134,64,14,28,97,45,26,107,88,103,21,112,86,15,57,98,118,19,66,40,16,54,169,75,34,141,54,16,55,61,90,22,62,89,25,61,60,46,64,86,94,113,129,125,78,38,65,71,43,53,43,48,39,64,62,72,49,107,74,24,119,125,9,63,60,51,52,116,112,2,83,56,41,12,81,90,0,99,65,0,21,113,35,0,91,109,14,77,113,119,15,70,0,50,54,62,71,73,133,114,118,62,118,21,43,31,107,118,0,19,107,59,0,107,118,82,13,110,79,22,64,100,97,26,76,45,17,51,169,75,23,114,142,10,67,64,23,37,63,121,15,50,67,133,43,88,89,90,127,88,88,70,60,66,61,35,54,121,34,65,49,68,96,67,104,25,42,54,47,15,61,94,28,47,111,65,24,101,104,38,56,110,28,37,48,110,20,68,54,58,59,42,7,19,61,48,12,119,134,8,161,61,154,123,0,78,18,40,57,76,97,52,106,70,42,93,102,148,26,70,28,107,72,35,98,47,19,95,16,74,6,21,17,35,12,16,3,40,34,33,10,78,88,0,17,49,17,17,45,132,64,10,124,73,47,51,110,34,22,116,156,7,103,40,38,35,52,80,16,107,108,111,42,41,78,22,51,158,135,19,66,60,42,61,56,71,60,62,116,97,94,122,78,136,190,255